Protein 4NLM (pdb70)

Radius of gyration: 20.33 Å; Cα contacts (8 Å, |Δi|>4): 828; chains: 1; bounding box: 47×43×50 Å

B-factor: mean 20.66, std 10.7, range [7.89, 97.99]

Sequence (321 aa):
KEVQQGVQQIKTKKEFQRVVGWLSKDSVLLQTKKKSGVTYFEELNIYNEKKRPIFNTKESSISEVQISPDYRNIILLYSAESAEEKATRRIIALNDGSTVASRATKPLTTTFYWNDESPEKIFVTTYSPEWNFQIENWDYTLLDQLDKIDDVASPFFISSWYGDNLVVISNNKDKPDDELGNLLYLQDIRDSATKNNLIVANIQFAVHDNVLLTIEKKNSDEEKKLLLYDFRTGFQNFFSYNAAREYDELGTFVPYFDTNNFDKKNTFLTFVPYKSAKKIGAKEYKLVVKIDPTNNKKESSTIILELDNQPILSYETGDLVLYGYLFDKVIDTTKTGKYNLINTPTKSF

InterPro domains:
  IPR048421 YqgU-like, 6-bladed beta-propeller domain [PF21101] (75-338)

Nearest PDB structures (foldseek):
  4nlm-assembly1_A  TM=1.002E+00  e=1.621E-58  Listeria monocytogenes EGD-e
  4r40-assembly2_C  TM=5.699E-01  e=3.201E-06  Yersinia pestis CO92
  8cuk-assembly3_C  TM=5.344E-01  e=1.129E-06  Saccharomyces cerevisiae
  7mx5-assembly2_B  TM=5.125E-01  e=2.262E-06  Acinetobacter baumannii
  3u4y-assembly2_B  TM=5.229E-01  e=7.672E-05  Desulfofarcimen acetoxidans DSM 771

Solvent-accessible surface area: 16673 Å² total

Structure (mmCIF, N/CA/C/O backbone):
data_4NLM
#
_entry.id   4NLM
#
_cell.length_a   49.224
_cell.length_b   69.990
_cell.length_c   52.905
_cell.angle_alpha   90.00
_cell.angle_beta   95.61
_cell.angle_gamma   90.00
#
_symmetry.space_group_name_H-M   'P 1 21 1'
#
loop_
_entity.id
_entity.type
_entity.pdbx_description
1 polymer 'Lmo1340 protein'
2 water water
#
loop_
_atom_site.group_PDB
_atom_site.id
_atom_site.type_symbol
_atom_site.label_atom_id
_atom_site.label_alt_id
_atom_site.label_comp_id
_atom_site.label_asym_id
_atom_site.label_entity_id
_atom_site.label_seq_id
_atom_site.pdbx_PDB_ins_code
_atom_site.Cartn_x
_atom_site.Cartn_y
_atom_site.Cartn_z
_atom_site.occupancy
_atom_site.B_iso_or_equiv
_atom_site.auth_seq_id
_atom_site.auth_comp_id
_atom_site.auth_asym_id
_atom_site.auth_atom_id
_atom_site.pdbx_PDB_model_num
ATOM 1 N N . LYS A 1 35 ? -6.107 16.447 -7.003 1.00 54.07 35 LYS A N 1
ATOM 2 C CA . LYS A 1 35 ? -5.236 15.293 -7.366 1.00 40.56 35 LYS A CA 1
ATOM 3 C C . LYS A 1 35 ? -5.086 14.321 -6.209 1.00 32.52 35 LYS A C 1
ATOM 4 O O . LYS A 1 35 ? -4.991 14.738 -5.053 1.00 35.71 35 LYS A O 1
ATOM 10 N N . GLU A 1 36 ? -5.066 13.028 -6.526 1.00 28.43 36 GLU A N 1
ATOM 11 C CA . GLU A 1 36 ? -4.831 12.002 -5.518 1.00 23.25 36 GLU A CA 1
ATOM 12 C C . GLU A 1 36 ? -3.587 11.194 -5.854 1.00 19.30 36 GLU A C 1
ATOM 13 O O . GLU A 1 36 ? -3.240 11.002 -7.024 1.00 20.00 36 GLU A O 1
ATOM 19 N N . VAL A 1 37 ? -2.925 10.734 -4.801 1.00 18.23 37 VAL A N 1
ATOM 20 C CA . VAL A 1 37 ? -1.751 9.901 -4.922 1.00 16.89 37 VAL A CA 1
ATOM 21 C C . VAL A 1 37 ? -1.981 8.705 -5.820 1.00 17.17 37 VAL A C 1
ATOM 22 O O . VAL A 1 37 ? -2.996 8.002 -5.710 1.00 20.87 37 VAL A O 1
ATOM 26 N N A GLN A 1 38 ? -1.039 8.506 -6.736 0.50 17.78 38 GLN A N 1
ATOM 27 N N B GLN A 1 38 ? -1.011 8.471 -6.694 0.50 17.86 38 GLN A N 1
ATOM 28 C CA A GLN A 1 38 ? -1.019 7.346 -7.608 0.50 20.38 38 GLN A CA 1
ATOM 29 C CA B GLN A 1 38 ? -1.035 7.378 -7.647 0.50 20.28 38 GLN A CA 1
ATOM 30 C C A GLN A 1 38 ? 0.189 6.532 -7.205 0.50 20.21 38 GLN A C 1
ATOM 31 C C B GLN A 1 38 ? 0.198 6.495 -7.432 0.50 17.55 38 GLN A C 1
ATOM 32 O O A GLN A 1 38 ? 1.262 7.079 -6.985 0.50 22.61 38 GLN A O 1
ATOM 33 O O B GLN A 1 38 ? 1.308 6.951 -7.660 0.50 22.77 38 GLN A O 1
ATOM 44 N N . GLY A 1 39 ? 0.006 5.232 -7.057 1.00 17.63 39 GLY A N 1
ATOM 45 C CA . GLY A 1 39 ? 1.124 4.364 -6.745 1.00 21.30 39 GLY A CA 1
ATOM 46 C C . GLY A 1 39 ? 1.841 3.778 -7.940 1.00 19.58 39 GLY A C 1
ATOM 47 O O . GLY A 1 39 ? 1.334 3.771 -9.065 1.00 22.77 39 GLY A O 1
ATOM 48 N N . VAL A 1 40 ? 3.045 3.306 -7.678 1.00 17.08 40 VAL A N 1
ATOM 49 C CA . VAL A 1 40 ? 3.836 2.584 -8.675 1.00 17.57 40 VAL A CA 1
ATOM 50 C C . VAL A 1 40 ? 4.082 1.182 -8.149 1.00 19.23 40 VAL A C 1
ATOM 51 O O . VAL A 1 40 ? 4.172 0.984 -6.952 1.00 19.55 40 VAL A O 1
ATOM 55 N N A GLN A 1 41 ? 4.191 0.226 -9.073 0.50 20.87 41 GLN A N 1
ATOM 56 N N B GLN A 1 41 ? 4.189 0.209 -9.046 0.50 19.87 41 GLN A N 1
ATOM 57 C CA A GLN A 1 41 ? 4.498 -1.152 -8.730 0.50 23.12 41 GLN A CA 1
ATOM 58 C CA B GLN A 1 41 ? 4.469 -1.146 -8.619 0.50 21.60 41 GLN A CA 1
ATOM 59 C C A GLN A 1 41 ? 5.997 -1.366 -8.732 0.50 20.74 41 GLN A C 1
ATOM 60 C C B GLN A 1 41 ? 5.950 -1.418 -8.736 0.50 18.99 41 GLN A C 1
ATOM 61 O O A GLN A 1 41 ? 6.684 -0.948 -9.659 0.50 23.07 41 GLN A O 1
ATOM 62 O O B GLN A 1 41 ? 6.570 -1.099 -9.743 0.50 20.99 41 GLN A O 1
ATOM 73 N N . ILE A 1 42 ? 6.505 -1.986 -7.677 1.00 17.42 42 ILE A N 1
ATOM 74 C CA . ILE A 1 42 ? 7.916 -2.335 -7.616 1.00 20.44 42 ILE A CA 1
ATOM 75 C C . ILE A 1 42 ? 7.952 -3.740 -7.021 1.00 19.55 42 ILE A C 1
ATOM 76 O O . ILE A 1 42 ? 7.277 -4.032 -6.019 1.00 22.55 42 ILE A O 1
ATOM 81 N N . LYS A 1 43 ? 8.785 -4.588 -7.617 1.00 21.38 43 LYS A N 1
ATOM 82 C CA . LYS A 1 43 ? 9.004 -5.945 -7.125 1.00 26.83 43 LYS A CA 1
ATOM 83 C C . LYS A 1 43 ? 9.418 -5.875 -5.667 1.00 23.26 43 LYS A C 1
ATOM 84 O O . LYS A 1 43 ? 10.238 -5.045 -5.265 1.00 22.84 43 LYS A O 1
ATOM 90 N N . THR A 1 44 ? 8.871 -6.773 -4.876 1.00 27.95 44 THR A N 1
ATOM 91 C CA . THR A 1 44 ? 9.095 -6.766 -3.447 1.00 20.15 44 THR A CA 1
ATOM 92 C C . THR A 1 44 ? 10.549 -6.735 -2.996 1.00 23.20 44 THR A C 1
ATOM 93 O O . THR A 1 44 ? 10.922 -5.907 -2.167 1.00 26.12 44 THR A O 1
ATOM 97 N N A LYS A 1 45 ? 11.376 -7.604 -3.561 0.50 22.04 45 LYS A N 1
ATOM 98 N N B LYS A 1 45 ? 11.382 -7.607 -3.546 0.50 22.25 45 LYS A N 1
ATOM 99 C CA A LYS A 1 45 ? 12.777 -7.693 -3.159 0.50 22.96 45 LYS A CA 1
ATOM 100 C CA B LYS A 1 45 ? 12.773 -7.674 -3.108 0.50 22.16 45 LYS A CA 1
ATOM 101 C C A LYS A 1 45 ? 13.622 -6.537 -3.693 0.50 20.45 45 LYS A C 1
ATOM 102 C C B LYS A 1 45 ? 13.676 -6.628 -3.782 0.50 22.17 45 LYS A C 1
ATOM 103 O O A LYS A 1 45 ? 14.690 -6.233 -3.153 0.50 21.65 45 LYS A O 1
ATOM 104 O O B LYS A 1 45 ? 14.857 -6.530 -3.465 0.50 25.49 45 LYS A O 1
ATOM 115 N N . GLU A 1 46 ? 13.110 -5.869 -4.719 1.00 20.00 46 GLU A N 1
ATOM 116 C CA . GLU A 1 46 ? 13.789 -4.728 -5.330 1.00 18.81 46 GLU A CA 1
ATOM 117 C C . GLU A 1 46 ? 13.535 -3.437 -4.526 1.00 16.62 46 GLU A C 1
ATOM 118 O O . GLU A 1 46 ? 14.424 -2.645 -4.328 1.00 18.13 46 GLU A O 1
ATOM 124 N N . PHE A 1 47 ? 12.310 -3.250 -4.052 1.00 16.38 47 PHE A N 1
ATOM 125 C CA . PHE A 1 47 ? 11.949 -2.070 -3.265 1.00 13.99 47 PHE A CA 1
ATOM 126 C C . PHE A 1 47 ? 12.649 -2.197 -1.931 1.00 14.40 47 PHE A C 1
ATOM 127 O O . PHE A 1 47 ? 12.548 -3.229 -1.279 1.00 19.77 47 PHE A O 1
ATOM 135 N N . GLN A 1 48 ? 13.382 -1.154 -1.550 1.00 12.56 48 GLN A N 1
ATOM 136 C CA . GLN A 1 48 ? 14.012 -1.108 -0.229 1.00 13.15 48 GLN A CA 1
ATOM 137 C C . GLN A 1 48 ? 13.108 -0.284 0.694 1.00 13.01 48 GLN A C 1
ATOM 138 O O . GLN A 1 48 ? 12.585 -0.759 1.683 1.00 14.58 48 GLN A O 1
ATOM 144 N N . ARG A 1 49 ? 12.936 1.001 0.394 1.00 11.70 49 ARG A N 1
ATOM 145 C CA . ARG A 1 49 ? 12.030 1.837 1.150 1.00 10.75 49 ARG A CA 1
ATOM 146 C C . ARG A 1 49 ? 11.853 3.186 0.483 1.00 9.92 49 ARG A C 1
ATOM 147 O O . ARG A 1 49 ? 12.612 3.561 -0.406 1.00 10.27 49 ARG A O 1
ATOM 155 N N . VAL A 1 50 ? 10.803 3.906 0.907 1.00 9.12 50 VAL A N 1
ATOM 156 C CA . VAL A 1 50 ? 10.730 5.354 0.720 1.00 8.75 50 VAL A CA 1
ATOM 157 C C . VAL A 1 50 ? 11.407 5.953 1.950 1.00 8.74 50 VAL A C 1
ATOM 158 O O . VAL A 1 50 ? 11.050 5.668 3.075 1.00 9.41 50 VAL A O 1
ATOM 162 N N . VAL A 1 51 ? 12.416 6.812 1.714 1.00 8.67 51 VAL A N 1
ATOM 163 C CA . VAL A 1 51 ? 13.182 7.348 2.829 1.00 9.20 51 VAL A CA 1
ATOM 164 C C . VAL A 1 51 ? 12.426 8.510 3.511 1.00 8.56 51 VAL A C 1
ATOM 165 O O . VAL A 1 51 ? 12.459 8.661 4.719 1.00 9.66 51 VAL A O 1
ATOM 169 N N . GLY A 1 52 ? 11.745 9.312 2.713 1.00 8.27 52 GLY A N 1
ATOM 170 C CA . GLY A 1 52 ? 11.027 10.489 3.208 1.00 9.29 52 GLY A CA 1
ATOM 171 C C . GLY A 1 52 ? 10.599 11.389 2.088 1.00 8.28 52 GLY A C 1
ATOM 172 O O . GLY A 1 52 ? 10.716 11.053 0.934 1.00 9.45 52 GLY A O 1
ATOM 173 N N . TRP A 1 53 ? 10.101 12.578 2.460 1.00 9.03 53 TRP A N 1
ATOM 174 C CA . TRP A 1 53 ? 9.661 13.564 1.506 1.00 8.68 53 TRP A CA 1
ATOM 175 C C . TRP A 1 53 ? 10.839 14.360 0.944 1.00 8.78 53 TRP A C 1
ATOM 176 O O . TRP A 1 53 ? 11.780 14.694 1.658 1.00 10.85 53 TRP A O 1
ATOM 187 N N . LEU A 1 54 ? 10.734 14.684 -0.338 1.00 9.65 54 LEU A N 1
ATOM 188 C CA . LEU A 1 54 ? 11.640 15.662 -0.970 1.00 10.33 54 LEU A CA 1
ATOM 189 C C . LEU A 1 54 ? 10.970 16.985 -1.286 1.00 10.61 54 LEU A C 1
ATOM 190 O O . LEU A 1 54 ? 11.660 18.005 -1.415 1.00 12.68 54 LEU A O 1
ATOM 195 N N . SER A 1 55 ? 9.640 16.970 -1.406 1.00 11.13 55 SER A N 1
ATOM 196 C CA . SER A 1 55 ? 8.852 18.164 -1.702 1.00 12.25 55 SER A CA 1
ATOM 197 C C . SER A 1 55 ? 7.417 17.813 -1.365 1.00 10.79 55 SER A C 1
ATOM 198 O O . SER A 1 55 ? 7.131 16.688 -1.007 1.00 11.53 55 SER A O 1
ATOM 201 N N . LYS A 1 56 ? 6.492 18.748 -1.566 1.00 12.19 56 LYS A N 1
ATOM 202 C CA . LYS A 1 56 ? 5.099 18.462 -1.247 1.00 12.51 56 LYS A CA 1
ATOM 203 C C . LYS A 1 56 ? 4.530 17.347 -2.117 1.00 12.73 56 LYS A C 1
ATOM 204 O O . LYS A 1 56 ? 3.531 16.735 -1.751 1.00 13.70 56 LYS A O 1
ATOM 210 N N . ASP A 1 57 ? 5.120 17.133 -3.288 1.00 12.65 57 ASP A N 1
ATOM 211 C CA . ASP A 1 57 ? 4.592 16.097 -4.172 1.00 13.93 57 ASP A CA 1
ATOM 212 C C . ASP A 1 57 ? 5.585 15.043 -4.571 1.00 11.93 57 ASP A C 1
ATOM 213 O O . ASP A 1 57 ? 5.356 14.335 -5.560 1.00 12.82 57 ASP A O 1
ATOM 218 N N . SER A 1 58 ? 6.661 14.854 -3.805 1.00 11.05 58 SER A N 1
ATOM 219 C CA . SER A 1 58 ? 7.636 13.839 -4.193 1.00 11.35 58 SER A CA 1
ATOM 220 C C . SER A 1 58 ? 8.379 13.289 -3.009 1.00 10.52 58 SER A C 1
ATOM 221 O O . SER A 1 58 ? 8.484 13.952 -1.971 1.00 10.25 58 SER A O 1
ATOM 224 N N . VAL A 1 59 ? 8.897 12.067 -3.202 1.00 10.07 59 VAL A N 1
ATOM 225 C CA . VAL A 1 59 ? 9.575 11.341 -2.160 1.00 9.32 59 VAL A CA 1
ATOM 226 C C . VAL A 1 59 ? 10.906 10.807 -2.685 1.00 8.55 59 VAL A C 1
ATOM 227 O O . VAL A 1 59 ? 11.123 10.739 -3.887 1.00 9.44 59 VAL A O 1
ATOM 231 N N . LEU A 1 60 ? 11.773 10.461 -1.736 1.00 9.00 60 LEU A N 1
ATOM 232 C CA . LEU A 1 60 ? 13.027 9.777 -2.025 1.00 8.44 60 LEU A CA 1
ATOM 233 C C . LEU A 1 60 ? 12.817 8.250 -1.967 1.00 8.53 60 LEU A C 1
ATOM 234 O O . LEU A 1 60 ? 12.498 7.748 -0.929 1.00 9.52 60 LEU A O 1
ATOM 239 N N . LEU A 1 61 ? 12.980 7.644 -3.124 1.00 8.83 61 LEU A N 1
ATOM 240 C CA . LEU A 1 61 ? 12.783 6.202 -3.323 1.00 9.61 61 LEU A CA 1
ATOM 241 C C . LEU A 1 61 ? 14.105 5.488 -3.422 1.00 9.88 61 LEU A C 1
ATOM 242 O O . LEU A 1 61 ? 14.959 5.851 -4.211 1.00 10.79 61 LEU A O 1
ATOM 247 N N . GLN A 1 62 ? 14.239 4.423 -2.636 1.00 9.71 62 GLN A N 1
ATOM 248 C CA . GLN A 1 62 ? 15.430 3.562 -2.615 1.00 9.55 62 GLN A CA 1
ATOM 249 C C . GLN A 1 62 ? 15.053 2.156 -3.076 1.00 10.78 62 GLN A C 1
ATOM 250 O O . GLN A 1 62 ? 14.169 1.514 -2.512 1.00 11.08 62 GLN A O 1
ATOM 256 N N . THR A 1 63 ? 15.745 1.715 -4.120 1.00 11.31 63 THR A N 1
ATOM 257 C CA . THR A 1 63 ? 15.560 0.370 -4.680 1.00 11.83 63 THR A CA 1
ATOM 258 C C . THR A 1 63 ? 16.955 -0.222 -4.893 1.00 11.52 63 THR A C 1
ATOM 259 O O . THR A 1 63 ? 17.969 0.482 -4.825 1.00 12.24 63 THR A O 1
ATOM 263 N N . LYS A 1 64 ? 17.001 -1.528 -5.140 1.00 13.19 64 LYS A N 1
ATOM 264 C CA . LYS A 1 64 ? 18.280 -2.216 -5.349 1.00 13.33 64 LYS A CA 1
ATOM 265 C C . LYS A 1 64 ? 18.114 -3.344 -6.339 1.00 14.87 64 LYS A C 1
ATOM 266 O O . LYS A 1 64 ? 17.168 -4.152 -6.249 1.00 18.11 64 LYS A O 1
ATOM 272 N N A LYS A 1 65 ? 19.039 -3.408 -7.287 0.50 17.37 65 LYS A N 1
ATOM 273 N N B LYS A 1 65 ? 19.020 -3.409 -7.305 0.50 17.96 65 LYS A N 1
ATOM 274 C CA A LYS A 1 65 ? 19.027 -4.435 -8.307 0.50 20.82 65 LYS A CA 1
ATOM 275 C CA B LYS A 1 65 ? 19.008 -4.485 -8.279 0.50 20.88 65 LYS A CA 1
ATOM 276 C C A LYS A 1 65 ? 20.438 -4.720 -8.778 0.50 18.52 65 LYS A C 1
ATOM 277 C C B LYS A 1 65 ? 20.414 -4.727 -8.789 0.50 18.97 65 LYS A C 1
ATOM 278 O O A LYS A 1 65 ? 21.227 -3.800 -9.011 0.50 17.92 65 LYS A O 1
ATOM 279 O O B LYS A 1 65 ? 21.171 -3.790 -9.051 0.50 18.64 65 LYS A O 1
ATOM 290 N N . SER A 1 66 ? 20.755 -6.003 -8.909 1.00 21.28 66 SER A N 1
ATOM 291 C CA . SER A 1 66 ? 22.067 -6.409 -9.362 1.00 21.53 66 SER A CA 1
ATOM 292 C C . SER A 1 66 ? 23.189 -5.767 -8.552 1.00 20.66 66 SER A C 1
ATOM 293 O O . SER A 1 66 ? 24.225 -5.401 -9.101 1.00 22.81 66 SER A O 1
ATOM 296 N N . GLY A 1 67 ? 22.981 -5.641 -7.247 1.00 18.93 67 GLY A N 1
ATOM 297 C CA . GLY A 1 67 ? 23.994 -5.089 -6.352 1.00 20.66 67 GLY A CA 1
ATOM 298 C C . GLY A 1 67 ? 24.119 -3.594 -6.327 1.00 17.83 67 GLY A C 1
ATOM 299 O O . GLY A 1 67 ? 24.934 -3.066 -5.594 1.00 21.33 67 GLY A O 1
ATOM 300 N N . VAL A 1 68 ? 23.302 -2.922 -7.118 1.00 15.31 68 VAL A N 1
ATOM 301 C CA . VAL A 1 68 ? 23.360 -1.493 -7.163 1.00 14.97 68 VAL A CA 1
ATOM 302 C C . VAL A 1 68 ? 22.132 -0.896 -6.468 1.00 13.83 68 VAL A C 1
ATOM 303 O O . VAL A 1 68 ? 21.002 -1.282 -6.779 1.00 13.92 68 VAL A O 1
ATOM 307 N N . THR A 1 69 ? 22.360 -0.004 -5.502 1.00 12.04 69 THR A N 1
ATOM 308 C CA . THR A 1 69 ? 21.274 0.711 -4.858 1.00 12.56 69 THR A CA 1
ATOM 309 C C . THR A 1 69 ? 21.064 1.988 -5.632 1.00 12.00 69 THR A C 1
ATOM 310 O O . THR A 1 69 ? 22.018 2.746 -5.887 1.00 12.68 69 THR A O 1
ATOM 314 N N . TYR A 1 70 ? 19.803 2.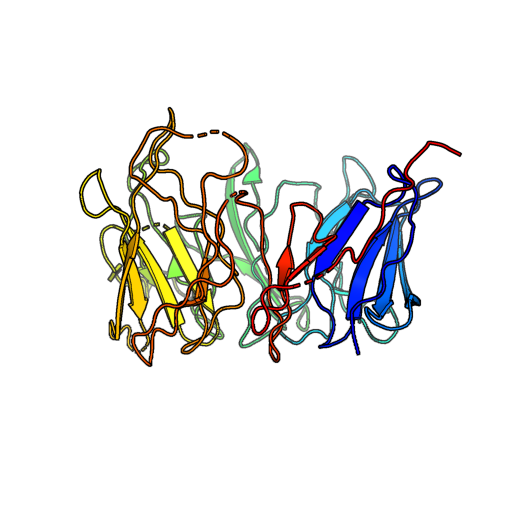236 -5.961 1.00 10.96 70 TYR A N 1
ATOM 315 C CA . TYR A 1 70 ? 19.387 3.421 -6.671 1.00 12.66 70 TYR A CA 1
ATOM 316 C C . TYR A 1 70 ? 18.545 4.338 -5.801 1.00 11.26 70 TYR A C 1
ATOM 317 O O . TYR A 1 70 ? 17.642 3.893 -5.105 1.00 12.11 70 TYR A O 1
ATOM 326 N N . PHE A 1 71 ? 18.842 5.634 -5.868 1.00 11.39 71 PHE A N 1
ATOM 327 C CA . PHE A 1 71 ? 18.057 6.679 -5.210 1.00 11.31 71 PHE A CA 1
ATOM 328 C C . PHE A 1 71 ? 17.423 7.529 -6.292 1.00 11.21 71 PHE A C 1
ATOM 329 O O . PHE A 1 71 ? 18.102 8.013 -7.190 1.00 12.35 71 PHE A O 1
ATOM 337 N N . GLU A 1 72 ? 16.105 7.674 -6.194 1.00 11.64 72 GLU A N 1
ATOM 338 C CA . GLU A 1 72 ? 15.327 8.436 -7.153 1.00 11.83 72 GLU A CA 1
ATOM 339 C C . GLU A 1 72 ? 14.346 9.371 -6.455 1.00 11.16 72 GLU A C 1
ATOM 340 O O . GLU A 1 72 ? 13.882 9.082 -5.347 1.00 11.13 72 GLU A O 1
ATOM 346 N N . GLU A 1 73 ? 14.015 10.467 -7.148 1.00 11.44 73 GLU A N 1
ATOM 347 C CA . GLU A 1 73 ? 12.874 11.280 -6.734 1.00 11.13 73 GLU A CA 1
ATOM 348 C C . GLU A 1 73 ? 11.658 10.708 -7.451 1.00 13.43 73 GLU A C 1
ATOM 349 O O . GLU A 1 73 ? 11.689 10.561 -8.651 1.00 16.32 73 GLU A O 1
ATOM 355 N N . LEU A 1 74 ? 10.604 10.413 -6.700 1.00 11.13 74 LEU A N 1
ATOM 356 C CA . LEU A 1 74 ? 9.365 9.845 -7.226 1.00 11.30 74 LEU A CA 1
ATOM 357 C C . LEU A 1 74 ? 8.226 10.815 -6.977 1.00 11.34 74 LEU A C 1
ATOM 358 O O . LEU A 1 74 ? 7.981 11.178 -5.845 1.00 11.80 74 LEU A O 1
ATOM 363 N N . ASN A 1 75 ? 7.559 11.233 -8.048 1.00 11.84 75 ASN A N 1
ATOM 364 C CA . ASN A 1 75 ? 6.405 12.123 -7.907 1.00 12.82 75 ASN A CA 1
ATOM 365 C C . ASN A 1 75 ? 5.204 11.284 -7.461 1.00 13.94 75 ASN A C 1
ATOM 366 O O . ASN A 1 75 ? 4.950 10.241 -8.048 1.00 15.10 75 ASN A O 1
ATOM 371 N N . ILE A 1 76 ? 4.495 11.736 -6.433 1.00 12.34 76 ILE A N 1
ATOM 372 C CA . ILE A 1 76 ? 3.404 10.955 -5.844 1.00 13.84 76 ILE A CA 1
ATOM 373 C C . ILE A 1 76 ? 2.103 10.981 -6.623 1.00 12.74 76 ILE A C 1
ATOM 374 O O . ILE A 1 76 ? 1.206 10.188 -6.324 1.00 15.32 76 ILE A O 1
ATOM 379 N N . TYR A 1 77 ? 2.014 11.877 -7.603 1.00 14.65 77 TYR A N 1
ATOM 380 C CA . TYR A 1 77 ? 0.793 12.024 -8.395 1.00 16.21 77 TYR A CA 1
ATOM 381 C C . TYR A 1 77 ? 0.889 11.494 -9.816 1.00 17.37 77 TYR A C 1
ATOM 382 O O . TYR A 1 77 ? -0.099 10.994 -10.347 1.00 20.85 77 TYR A O 1
ATOM 391 N N . ASN A 1 78 ? 2.059 11.576 -10.429 1.00 16.62 78 ASN A N 1
ATOM 392 C CA . ASN A 1 78 ? 2.169 11.192 -11.826 1.00 17.78 78 ASN A CA 1
ATOM 393 C C . ASN A 1 78 ? 3.190 10.094 -12.135 1.00 17.75 78 ASN A C 1
ATOM 394 O O . ASN A 1 78 ? 3.444 9.799 -13.302 1.00 18.16 78 ASN A O 1
ATOM 399 N N . GLU A 1 79 ? 3.805 9.542 -11.087 1.00 16.57 79 GLU A N 1
ATOM 400 C CA . GLU A 1 79 ? 4.721 8.393 -11.189 1.00 16.30 79 GLU A CA 1
ATOM 401 C C . GLU A 1 79 ? 6.040 8.700 -11.857 1.00 16.16 79 GLU A C 1
ATOM 402 O O . GLU A 1 79 ? 6.811 7.789 -12.107 1.00 18.28 79 GLU A O 1
ATOM 408 N N . LYS A 1 80 ? 6.342 9.965 -12.121 1.00 14.41 80 LYS A N 1
ATOM 409 C CA . LYS A 1 80 ? 7.619 10.268 -12.755 1.00 15.54 80 LYS A CA 1
ATOM 410 C C . LYS A 1 80 ? 8.770 10.049 -11.783 1.00 14.78 80 LYS A C 1
ATOM 411 O O . LYS A 1 80 ? 8.695 10.443 -10.619 1.00 17.38 80 LYS A O 1
ATOM 417 N N . LYS A 1 81 ? 9.834 9.449 -12.296 1.00 13.68 81 LYS A N 1
ATOM 418 C CA . LYS A 1 81 ? 11.045 9.201 -11.528 1.00 13.93 81 LYS A CA 1
ATOM 419 C C . LYS A 1 81 ? 12.204 9.995 -12.084 1.00 14.19 81 LYS A C 1
ATOM 420 O O . LYS A 1 81 ? 12.333 10.195 -13.286 1.00 14.89 81 LYS A O 1
ATOM 426 N N . ARG A 1 82 ? 13.057 10.425 -11.181 1.00 14.49 82 ARG A N 1
ATOM 427 C CA . ARG A 1 82 ? 14.266 11.133 -11.555 1.00 14.67 82 ARG A CA 1
ATOM 428 C C . ARG A 1 82 ? 15.433 10.500 -10.814 1.00 13.25 82 ARG A C 1
ATOM 429 O O . ARG A 1 82 ? 15.424 10.431 -9.599 1.00 13.16 82 ARG A O 1
ATOM 437 N N . PRO A 1 83 ? 16.476 10.092 -11.542 1.00 14.47 83 PRO A N 1
ATOM 438 C CA . PRO A 1 83 ? 17.627 9.498 -10.874 1.00 14.56 83 PRO A CA 1
ATOM 439 C C . PRO A 1 83 ? 18.435 10.530 -10.124 1.00 14.45 83 PRO A C 1
ATOM 440 O O . PRO A 1 83 ? 18.676 11.590 -10.663 1.00 17.24 83 PRO A O 1
ATOM 444 N N . ILE A 1 84 ? 18.841 10.219 -8.901 1.00 13.37 84 ILE A N 1
ATOM 445 C CA . ILE A 1 84 ? 19.686 11.078 -8.117 1.00 15.05 84 ILE A CA 1
ATOM 446 C C . ILE A 1 84 ? 21.107 10.533 -7.986 1.00 13.17 84 ILE A C 1
ATOM 447 O O . ILE A 1 84 ? 22.066 11.177 -8.354 1.00 17.74 84 ILE A O 1
ATOM 452 N N . PHE A 1 85 ? 21.246 9.307 -7.493 1.00 13.48 85 PHE A N 1
ATOM 453 C CA . PHE A 1 85 ? 22.550 8.709 -7.163 1.00 15.50 85 PHE A CA 1
ATOM 454 C C . PHE A 1 85 ? 22.415 7.215 -7.102 1.00 13.65 85 PHE A C 1
ATOM 455 O O . PHE A 1 85 ? 21.343 6.696 -6.786 1.00 13.70 85 PHE A O 1
ATOM 463 N N . ASN A 1 86 ? 23.499 6.520 -7.382 1.00 12.75 86 ASN A N 1
ATOM 464 C CA . ASN A 1 86 ? 23.505 5.080 -7.208 1.00 13.62 86 ASN A CA 1
ATOM 465 C C . ASN A 1 86 ? 24.863 4.633 -6.654 1.00 13.67 86 ASN A C 1
ATOM 466 O O . ASN A 1 86 ? 25.870 5.331 -6.817 1.00 15.51 86 ASN A O 1
ATOM 471 N N . THR A 1 87 ? 24.890 3.450 -6.027 1.00 13.45 87 THR A N 1
ATOM 472 C CA . THR A 1 87 ? 26.111 2.945 -5.428 1.00 14.09 87 THR A CA 1
ATOM 473 C C . THR A 1 87 ? 26.055 1.454 -5.233 1.00 14.89 87 THR A C 1
ATOM 474 O O . THR A 1 87 ? 24.981 0.875 -5.051 1.00 14.68 87 THR A O 1
ATOM 478 N N . LYS A 1 88 ? 27.229 0.821 -5.264 1.00 14.62 88 LYS A N 1
ATOM 479 C CA . LYS A 1 88 ? 27.336 -0.604 -4.943 1.00 14.96 88 LYS A CA 1
ATOM 480 C C . LYS A 1 88 ? 27.712 -0.820 -3.476 1.00 15.16 88 LYS A C 1
ATOM 481 O O . LYS A 1 88 ? 27.789 -1.956 -3.009 1.00 17.30 88 LYS A O 1
ATOM 487 N N . GLU A 1 89 ? 27.974 0.262 -2.751 1.00 14.62 89 GLU A N 1
ATOM 488 C CA . GLU A 1 89 ? 28.326 0.155 -1.335 1.00 14.08 89 GLU A CA 1
ATOM 489 C C . GLU A 1 89 ? 27.130 -0.320 -0.496 1.00 13.42 89 GLU A C 1
ATOM 490 O O . GLU A 1 89 ? 25.987 -0.128 -0.891 1.00 15.73 89 GLU A O 1
ATOM 496 N N A SER A 1 90 ? 27.423 -0.899 0.665 0.50 15.15 90 SER A N 1
ATOM 497 N N B SER A 1 90 ? 27.389 -0.960 0.647 0.50 14.06 90 SER A N 1
ATOM 498 C CA A SER A 1 90 ? 26.406 -1.360 1.609 0.50 15.74 90 SER A CA 1
ATOM 499 C CA B SER A 1 90 ? 26.294 -1.396 1.524 0.50 15.53 90 SER A CA 1
ATOM 500 C C A SER A 1 90 ? 25.801 -0.146 2.305 0.50 14.08 90 SER A C 1
ATOM 501 C C B SER A 1 90 ? 25.791 -0.176 2.262 0.50 13.84 90 SER A C 1
ATOM 502 O O A SER A 1 90 ? 26.527 0.684 2.842 0.50 17.07 90 SER A O 1
ATOM 503 O O B SER A 1 90 ? 26.570 0.622 2.769 0.50 17.72 90 SER A O 1
ATOM 508 N N . ILE A 1 91 ? 24.479 -0.016 2.281 1.00 15.25 91 ILE A N 1
ATOM 509 C CA . ILE A 1 91 ? 23.836 1.169 2.844 1.00 14.97 91 ILE A CA 1
ATOM 510 C C . ILE A 1 91 ? 23.629 1.001 4.326 1.00 13.98 91 ILE A C 1
ATOM 511 O O . ILE A 1 91 ? 23.007 0.022 4.753 1.00 17.77 91 ILE A O 1
ATOM 516 N N . SER A 1 92 ? 24.133 1.931 5.107 1.00 12.58 92 SER A N 1
ATOM 517 C CA . SER A 1 92 ? 23.955 1.909 6.540 1.00 13.88 92 SER A CA 1
ATOM 518 C C . SER A 1 92 ? 22.898 2.924 6.988 1.00 13.12 92 SER A C 1
ATOM 519 O O . SER A 1 92 ? 22.062 2.605 7.825 1.00 17.87 92 SER A O 1
ATOM 522 N N . GLU A 1 93 ? 22.971 4.155 6.471 1.00 11.76 93 GLU A N 1
ATOM 523 C CA . GLU A 1 93 ? 21.981 5.180 6.800 1.00 12.62 93 GLU A CA 1
ATOM 524 C C . GLU A 1 93 ? 21.812 6.143 5.635 1.00 9.89 93 GLU A C 1
ATOM 525 O O . GLU A 1 93 ? 22.784 6.458 4.952 1.00 11.11 93 GLU A O 1
ATOM 531 N N . VAL A 1 94 ? 20.577 6.607 5.444 1.00 9.96 94 VAL A N 1
ATOM 532 C CA . VAL A 1 94 ? 20.257 7.656 4.468 1.00 10.23 94 VAL A CA 1
ATOM 533 C C . VAL A 1 94 ? 19.359 8.642 5.155 1.00 9.63 94 VAL A C 1
ATOM 534 O O . VAL A 1 94 ? 18.350 8.240 5.723 1.00 10.98 94 VAL A O 1
ATOM 538 N N . GLN A 1 95 ? 19.703 9.906 5.096 1.00 9.90 95 GLN A N 1
ATOM 539 C CA . GLN A 1 95 ? 18.840 10.960 5.640 1.00 10.51 95 GLN A CA 1
ATOM 540 C C . GLN A 1 95 ? 18.730 12.093 4.652 1.00 10.41 95 GLN A C 1
ATOM 541 O O . GLN A 1 95 ? 19.650 12.364 3.872 1.00 12.03 95 GLN A O 1
ATOM 547 N N . ILE A 1 96 ? 17.571 12.725 4.682 1.00 9.46 96 ILE A N 1
ATOM 548 C CA . ILE A 1 96 ? 17.285 13.933 3.890 1.00 10.10 96 ILE A CA 1
ATOM 549 C C . ILE A 1 96 ? 17.557 15.153 4.765 1.00 10.04 96 ILE A C 1
ATOM 550 O O . ILE A 1 96 ? 17.199 15.170 5.933 1.00 10.96 96 ILE A O 1
ATOM 555 N N . SER A 1 97 ? 18.249 16.151 4.209 1.00 10.05 97 SER A N 1
ATOM 556 C CA . SER A 1 97 ? 18.599 17.336 4.981 1.00 10.46 9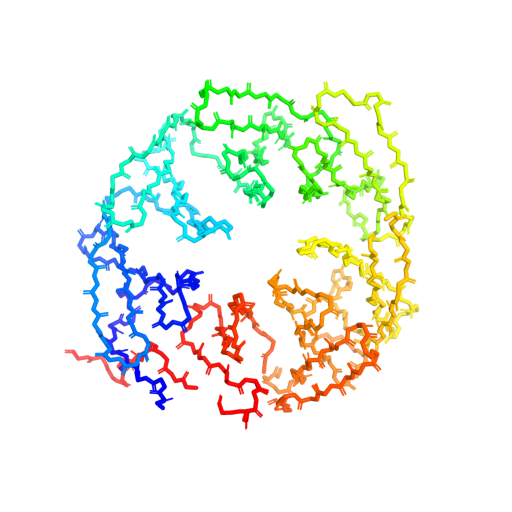7 SER A CA 1
ATOM 557 C C . SER A 1 97 ? 17.357 18.118 5.414 1.00 10.58 97 SER A C 1
ATOM 558 O O . SER A 1 97 ? 16.308 18.042 4.764 1.00 11.09 97 SER A O 1
ATOM 561 N N . PRO A 1 98 ? 17.485 18.873 6.508 1.00 12.27 98 PRO A N 1
ATOM 562 C CA . PRO A 1 98 ? 16.339 19.626 6.998 1.00 12.99 98 PRO A CA 1
ATOM 563 C C . PRO A 1 98 ? 15.765 20.616 5.973 1.00 13.97 98 PRO A C 1
ATOM 564 O O . PRO A 1 98 ? 14.582 20.915 6.045 1.00 16.42 98 PRO A O 1
ATOM 568 N N . ASP A 1 99 ? 16.587 21.083 5.038 1.00 13.03 99 ASP A N 1
ATOM 569 C CA . ASP A 1 99 ? 16.142 22.030 4.021 1.00 15.36 99 ASP A CA 1
ATOM 570 C C . ASP A 1 99 ? 15.798 21.311 2.705 1.00 14.27 99 ASP A C 1
ATOM 571 O O . ASP A 1 99 ? 15.529 21.987 1.699 1.00 17.41 99 ASP A O 1
ATOM 576 N N . TYR A 1 100 ? 15.779 19.970 2.718 1.00 11.92 100 TYR A N 1
ATOM 577 C CA . TYR A 1 100 ? 15.414 19.186 1.542 1.00 13.07 100 TYR A CA 1
ATOM 578 C C . TYR A 1 100 ? 16.316 19.432 0.317 1.00 16.30 100 TYR A C 1
ATOM 579 O O . TYR A 1 100 ? 15.906 19.288 -0.811 1.00 26.62 100 TYR A O 1
ATOM 588 N N . ARG A 1 101 ? 17.554 19.790 0.531 1.00 11.71 101 ARG A N 1
ATOM 589 C CA . ARG A 1 101 ? 18.472 20.082 -0.566 1.00 13.54 101 ARG A CA 1
ATOM 590 C C . ARG A 1 101 ? 19.541 19.021 -0.747 1.00 11.61 101 ARG A C 1
ATOM 591 O O . ARG A 1 101 ? 20.065 18.886 -1.834 1.00 12.40 101 ARG A O 1
ATOM 599 N N . ASN A 1 102 ? 19.850 18.291 0.322 1.00 11.60 102 ASN A N 1
ATOM 600 C CA . ASN A 1 102 ? 20.898 17.287 0.289 1.00 11.39 102 ASN A CA 1
ATOM 601 C C . ASN A 1 102 ? 20.467 15.992 0.937 1.00 11.58 102 ASN A C 1
ATOM 602 O O . ASN A 1 102 ? 19.520 15.952 1.692 1.00 11.28 102 ASN A O 1
ATOM 607 N N A ILE A 1 103 ? 21.248 14.964 0.659 0.50 11.10 103 ILE A N 1
ATOM 608 N N B ILE A 1 103 ? 21.215 14.945 0.646 0.50 10.97 103 ILE A N 1
ATOM 609 C CA A ILE A 1 103 ? 21.127 13.671 1.279 0.50 10.25 103 ILE A CA 1
ATOM 610 C CA B ILE A 1 103 ? 21.088 13.737 1.413 0.50 11.54 103 ILE A CA 1
ATOM 611 C C A ILE A 1 103 ? 22.448 13.363 1.995 0.50 10.56 103 ILE A C 1
ATOM 612 C C B ILE A 1 103 ? 22.442 13.380 2.017 0.50 10.49 103 ILE A C 1
ATOM 613 O O A ILE A 1 103 ? 23.509 13.724 1.498 0.50 11.71 103 ILE A O 1
ATOM 614 O O B ILE A 1 103 ? 23.501 13.708 1.482 0.50 11.88 103 ILE A O 1
ATOM 623 N N . LEU A 1 104 ? 22.355 12.749 3.177 1.00 9.41 104 LEU A N 1
ATOM 624 C CA . LEU A 1 104 ? 23.487 12.125 3.830 1.00 9.79 104 LEU A CA 1
ATOM 625 C C . LEU A 1 104 ? 23.400 10.642 3.540 1.00 9.24 104 LEU A C 1
ATOM 626 O O . LEU A 1 104 ? 22.351 10.017 3.763 1.00 10.29 104 LEU A O 1
ATOM 631 N N . LEU A 1 105 ? 24.476 10.092 3.003 1.00 9.64 105 LEU A N 1
ATOM 632 C CA . LEU A 1 105 ? 24.585 8.665 2.786 1.00 9.62 105 LEU A CA 1
ATOM 633 C C . LEU A 1 105 ? 25.766 8.160 3.579 1.00 9.68 105 LEU A C 1
ATOM 634 O O . LEU A 1 105 ? 26.900 8.622 3.396 1.00 11.52 105 LEU A O 1
ATOM 639 N N . TYR A 1 106 ? 25.500 7.202 4.458 1.00 9.78 106 TYR A N 1
ATOM 640 C CA . TYR A 1 106 ? 26.541 6.518 5.197 1.00 10.02 106 TYR A CA 1
ATOM 641 C C . TYR A 1 106 ? 26.556 5.102 4.646 1.00 10.24 106 TYR A C 1
ATOM 642 O O . TYR A 1 106 ? 25.549 4.381 4.743 1.00 10.52 106 TYR A O 1
ATOM 651 N N . SER A 1 107 ? 27.668 4.708 4.043 1.00 10.62 107 SER A N 1
ATOM 652 C CA . SER A 1 107 ? 27.754 3.437 3.387 1.00 11.55 107 SER A CA 1
ATOM 653 C C . SER A 1 107 ? 29.150 2.841 3.544 1.00 11.71 107 SER A C 1
ATOM 654 O O . SER A 1 107 ? 30.090 3.523 3.881 1.00 13.34 107 SER A O 1
ATOM 657 N N . ALA A 1 108 ? 29.267 1.531 3.307 1.00 13.06 108 ALA A N 1
ATOM 658 C CA . ALA A 1 108 ? 30.532 0.843 3.464 1.00 14.73 108 ALA A CA 1
ATOM 659 C C . ALA A 1 108 ? 30.924 0.105 2.196 1.00 16.17 108 ALA A C 1
ATOM 660 O O . ALA A 1 108 ? 30.122 -0.584 1.572 1.00 15.81 108 ALA A O 1
ATOM 662 N N . GLU A 1 109 ? 32.176 0.285 1.811 1.00 17.49 109 GLU A N 1
ATOM 663 C CA . GLU A 1 109 ? 32.723 -0.402 0.650 1.00 19.68 109 GLU A CA 1
ATOM 664 C C . GLU A 1 109 ? 33.270 -1.770 1.052 1.00 23.00 109 GLU A C 1
ATOM 665 O O . GLU A 1 109 ? 33.362 -2.683 0.217 1.00 30.07 109 GLU A O 1
ATOM 671 N N . SER A 1 110 ? 33.619 -1.910 2.330 1.00 22.67 110 SER A N 1
ATOM 672 C CA . SER A 1 110 ? 34.207 -3.144 2.823 1.00 26.71 110 SER A CA 1
ATOM 673 C C . SER A 1 110 ? 34.138 -3.205 4.341 1.00 30.46 110 SER A C 1
ATOM 674 O O . SER A 1 110 ? 33.701 -2.261 4.979 1.00 26.95 110 SER A O 1
ATOM 677 N N . ALA A 1 111 ? 34.616 -4.304 4.923 1.00 32.46 111 ALA A N 1
ATOM 678 C CA . ALA A 1 111 ? 34.637 -4.452 6.380 1.00 32.31 111 ALA A CA 1
ATOM 679 C C . ALA A 1 111 ? 35.618 -3.442 7.014 1.00 28.68 111 ALA A C 1
ATOM 680 O O . ALA A 1 111 ? 35.575 -3.192 8.215 1.00 38.04 111 ALA A O 1
ATOM 682 N N A GLU A 1 112 ? 36.492 -2.851 6.201 0.50 29.36 112 GLU A N 1
ATOM 683 N N B GLU A 1 112 ? 36.474 -2.879 6.169 0.50 29.09 112 GLU A N 1
ATOM 684 C CA A GLU A 1 112 ? 37.497 -1.914 6.707 0.50 31.80 112 GLU A CA 1
ATOM 685 C CA B GLU A 1 112 ? 37.538 -1.979 6.573 0.50 33.03 112 GLU A CA 1
ATOM 686 C C A GLU A 1 112 ? 37.268 -0.462 6.306 0.50 27.10 112 GLU A C 1
ATOM 687 C C B GLU A 1 112 ? 37.320 -0.507 6.238 0.50 27.68 112 GLU A C 1
ATOM 688 O O A GLU A 1 112 ? 37.928 0.438 6.830 0.50 27.16 112 GLU A O 1
ATOM 689 O O B GLU A 1 112 ? 38.045 0.355 6.735 0.50 26.47 112 GLU A O 1
ATOM 700 N N . LYS A 1 113 ? 36.335 -0.217 5.393 1.00 24.26 113 LYS A N 1
ATOM 701 C CA . LYS A 1 113 ? 36.134 1.146 4.912 1.00 20.66 113 LYS A CA 1
ATOM 702 C C . LYS A 1 113 ? 34.693 1.550 4.758 1.00 17.47 113 LYS A C 1
ATOM 703 O O . LYS A 1 113 ? 33.900 0.825 4.144 1.00 19.38 113 LYS A O 1
ATOM 709 N N . ALA A 1 114 ? 34.379 2.727 5.290 1.00 15.79 114 ALA A N 1
ATOM 710 C CA . ALA A 1 114 ? 33.037 3.340 5.168 1.00 13.18 114 ALA A CA 1
ATOM 711 C C . ALA A 1 114 ? 33.236 4.812 4.876 1.00 11.99 114 ALA A C 1
ATOM 712 O O . ALA A 1 114 ? 34.326 5.360 5.061 1.00 14.16 114 ALA A O 1
ATOM 714 N N . THR A 1 115 ? 32.162 5.462 4.420 1.00 11.51 115 THR A N 1
ATOM 715 C CA . THR A 1 115 ? 32.207 6.836 4.021 1.00 11.41 115 THR A CA 1
ATOM 716 C C . THR A 1 115 ? 30.898 7.458 4.393 1.00 10.55 115 THR A C 1
ATOM 717 O O . THR A 1 115 ? 29.823 6.841 4.263 1.00 12.07 115 THR A O 1
ATOM 729 N N A ARG A 1 117 ? 28.901 10.619 2.990 0.50 10.59 117 ARG A N 1
ATOM 730 N N B ARG A 1 117 ? 28.866 10.676 3.050 0.50 11.45 117 ARG A N 1
ATOM 731 C CA A ARG A 1 117 ? 28.834 11.553 1.881 0.50 11.38 117 ARG A CA 1
ATOM 732 C CA B ARG A 1 117 ? 28.844 11.526 1.891 0.50 11.58 117 ARG A CA 1
ATOM 733 C C A ARG A 1 117 ? 27.617 12.447 1.951 0.50 11.35 117 ARG A C 1
ATOM 734 C C B ARG A 1 117 ? 27.620 12.421 1.907 0.50 11.44 117 ARG A C 1
ATOM 735 O O A ARG A 1 117 ? 26.535 11.977 2.340 0.50 13.01 117 ARG A O 1
ATOM 736 O O B ARG A 1 117 ? 26.530 11.915 2.246 0.50 11.69 117 ARG A O 1
ATOM 751 N N . ILE A 1 118 ? 27.785 13.710 1.556 1.00 10.53 118 ILE A N 1
ATOM 752 C CA . ILE A 1 118 ? 26.669 14.609 1.390 1.00 10.60 118 ILE A CA 1
ATOM 753 C C . ILE A 1 118 ? 26.472 14.739 -0.124 1.00 10.68 118 ILE A C 1
ATOM 754 O O . ILE A 1 118 ? 27.416 15.082 -0.848 1.00 12.37 118 ILE A O 1
ATOM 759 N N . ILE A 1 119 ? 25.258 14.453 -0.588 1.00 11.22 119 ILE A N 1
ATOM 760 C CA . ILE A 1 119 ? 24.942 14.442 -1.996 1.00 11.32 119 ILE A CA 1
ATOM 761 C C . ILE A 1 119 ? 23.863 15.449 -2.297 1.00 12.44 119 ILE A C 1
ATOM 762 O O . ILE A 1 119 ? 22.833 15.475 -1.618 1.00 12.68 119 ILE A O 1
ATOM 767 N N . ALA A 1 120 ? 24.083 16.277 -3.318 1.00 12.16 120 ALA A N 1
ATOM 768 C CA . ALA A 1 120 ? 23.074 17.269 -3.697 1.00 12.94 120 ALA A CA 1
ATOM 769 C C . ALA A 1 120 ? 21.911 16.622 -4.413 1.00 13.16 120 ALA A C 1
ATOM 770 O O . ALA A 1 120 ? 22.098 15.865 -5.353 1.00 15.35 120 ALA A O 1
ATOM 772 N N . LEU A 1 121 ? 20.703 16.952 -3.977 1.00 13.21 121 LEU A N 1
ATOM 773 C CA . LEU A 1 121 ? 19.525 16.388 -4.609 1.00 15.43 121 LEU A CA 1
ATOM 774 C C . LEU A 1 121 ? 19.308 16.850 -6.037 1.00 16.36 121 LEU A C 1
ATOM 775 O O . LEU A 1 121 ? 18.777 16.090 -6.854 1.00 18.80 121 LEU A O 1
ATOM 780 N N . ASN A 1 122 ? 19.720 18.073 -6.367 1.00 17.35 122 ASN A N 1
ATOM 781 C CA . ASN A 1 122 ? 19.396 18.564 -7.704 1.00 20.57 122 ASN A CA 1
ATOM 782 C C . ASN A 1 122 ? 20.167 17.893 -8.835 1.00 19.98 122 ASN A C 1
ATOM 783 O O . ASN A 1 122 ? 19.627 17.729 -9.928 1.00 23.31 122 ASN A O 1
ATOM 788 N N . ASP A 1 123 ? 21.409 17.487 -8.577 1.00 20.74 123 ASP A N 1
ATOM 789 C CA . ASP A 1 123 ? 22.185 16.843 -9.625 1.00 22.14 123 ASP A CA 1
ATOM 790 C C . ASP A 1 123 ? 22.947 15.583 -9.212 1.00 20.33 123 ASP A C 1
ATOM 791 O O . ASP A 1 123 ? 23.675 15.030 -10.034 1.00 24.06 123 ASP A O 1
ATOM 796 N N . GLY A 1 124 ? 22.801 15.138 -7.958 1.00 19.60 124 GLY A N 1
ATOM 797 C CA . GLY A 1 124 ? 23.475 13.926 -7.494 1.00 18.88 124 GLY A CA 1
ATOM 798 C C . GLY A 1 124 ? 24.975 14.059 -7.284 1.00 19.11 124 GLY A C 1
ATOM 799 O O . GLY A 1 124 ? 25.684 13.061 -7.131 1.00 21.40 124 GLY A O 1
ATOM 800 N N . SER A 1 125 ? 25.476 15.285 -7.283 1.00 18.59 125 SER A N 1
ATOM 801 C CA . SER A 1 125 ? 26.903 15.528 -7.071 1.00 19.46 125 SER A CA 1
ATOM 802 C C . SER A 1 125 ? 27.269 15.376 -5.607 1.00 14.91 125 SER A C 1
ATOM 803 O O . SER A 1 125 ? 26.446 15.558 -4.712 1.00 16.16 125 SER A O 1
ATOM 806 N N . THR A 1 126 ? 28.527 15.032 -5.376 1.00 18.16 126 THR A N 1
ATOM 807 C CA . THR A 1 126 ? 29.029 14.881 -4.024 1.00 17.17 126 THR A CA 1
ATOM 808 C C . THR A 1 126 ? 29.487 16.262 -3.509 1.00 17.77 126 THR A C 1
ATOM 809 O O . THR A 1 126 ? 30.425 16.864 -4.032 1.00 24.88 126 THR A O 1
ATOM 813 N N . VAL A 1 127 ? 28.813 16.757 -2.475 1.00 15.15 127 VAL A N 1
ATOM 814 C CA . VAL A 1 127 ? 29.119 18.051 -1.854 1.00 15.83 127 VAL A CA 1
ATOM 815 C C . VAL A 1 127 ? 30.289 17.929 -0.879 1.00 15.18 127 VAL A C 1
ATOM 816 O O . VAL A 1 127 ? 31.114 18.823 -0.768 1.00 17.76 127 VAL A O 1
ATOM 820 N N . ALA A 1 128 ? 30.365 16.810 -0.170 1.00 14.22 128 ALA A N 1
ATOM 821 C CA . ALA A 1 128 ? 31.405 16.599 0.835 1.00 14.61 128 ALA A CA 1
ATOM 822 C C . ALA A 1 128 ? 31.473 15.118 1.168 1.00 12.80 128 ALA A C 1
ATOM 823 O O . ALA A 1 128 ? 30.506 14.389 0.977 1.00 12.86 128 ALA A O 1
ATOM 825 N N . SER A 1 129 ? 32.607 14.697 1.701 1.00 12.95 129 SER A N 1
ATOM 826 C CA . SER A 1 129 ? 32.784 13.324 2.058 1.00 13.21 129 SER A CA 1
ATOM 827 C C . SER A 1 129 ? 33.859 13.165 3.126 1.00 14.45 129 SER A C 1
ATOM 828 O O . SER A 1 129 ? 34.813 13.928 3.162 1.00 17.76 129 SER A O 1
ATOM 831 N N . ARG A 1 130 ? 33.723 12.156 3.982 1.00 13.10 130 ARG A N 1
ATOM 832 C CA . ARG A 1 130 ? 34.771 11.798 4.919 1.00 14.92 130 ARG A CA 1
ATOM 833 C C . ARG A 1 130 ? 34.786 10.290 5.057 1.00 12.43 130 ARG A C 1
ATOM 834 O O . ARG A 1 130 ? 33.763 9.630 4.989 1.00 14.36 130 ARG A O 1
ATOM 842 N N . ALA A 1 131 ? 35.991 9.768 5.214 1.00 13.29 131 ALA A N 1
ATOM 843 C CA . ALA A 1 131 ? 36.244 8.355 5.331 1.00 13.59 131 ALA A CA 1
ATOM 844 C C . ALA A 1 131 ? 36.271 7.964 6.789 1.00 14.05 131 ALA A C 1
ATOM 845 O O . ALA A 1 131 ? 36.790 8.707 7.625 1.00 17.25 131 ALA A O 1
ATOM 847 N N . THR A 1 132 ? 35.767 6.768 7.072 1.00 13.26 132 THR A N 1
ATOM 848 C CA . THR A 1 132 ? 35.743 6.292 8.426 1.00 13.91 132 THR A CA 1
ATOM 849 C C . THR A 1 132 ? 35.713 4.766 8.415 1.00 13.36 132 THR A C 1
ATOM 850 O O . THR A 1 132 ? 35.998 4.166 7.390 1.00 17.11 132 THR A O 1
ATOM 854 N N . LYS A 1 133 ? 35.403 4.185 9.555 1.00 16.26 133 LYS A N 1
ATOM 855 C CA . LYS A 1 133 ? 35.267 2.738 9.652 1.00 16.23 133 LYS A CA 1
ATOM 856 C C . LYS A 1 133 ? 33.776 2.388 9.740 1.00 16.44 133 LYS A C 1
ATOM 857 O O . LYS A 1 133 ? 32.977 3.207 10.162 1.00 16.02 133 LYS A O 1
ATOM 863 N N . PRO A 1 134 ? 33.389 1.179 9.315 1.00 16.97 134 PRO A N 1
ATOM 864 C CA . PRO A 1 134 ? 31.959 0.830 9.358 1.00 17.48 134 PRO A CA 1
ATOM 865 C C . PRO A 1 134 ? 31.518 0.508 10.765 1.00 17.83 134 PRO A C 1
ATOM 866 O O . PRO A 1 134 ? 31.583 -0.636 11.212 1.00 28.08 134 PRO A O 1
ATOM 870 N N . LEU A 1 135 ? 31.073 1.525 11.460 1.00 18.90 135 LEU A N 1
ATOM 871 C CA . LEU A 1 135 ? 30.629 1.403 12.811 1.00 19.79 135 LEU A CA 1
ATOM 872 C C . LEU A 1 135 ? 29.202 1.878 12.932 1.00 17.70 135 LEU A C 1
ATOM 873 O O . LEU A 1 135 ? 28.739 2.768 12.192 1.00 17.39 135 LEU A O 1
ATOM 878 N N . THR A 1 136 ? 28.521 1.343 13.932 1.00 18.02 136 THR A N 1
ATOM 879 C CA . THR A 1 136 ? 27.154 1.777 14.190 1.00 17.27 136 THR A CA 1
ATOM 880 C C . THR A 1 136 ? 27.133 3.226 14.572 1.00 15.67 136 THR A C 1
ATOM 881 O O . THR A 1 136 ? 27.806 3.634 15.529 1.00 16.40 136 THR A O 1
ATOM 885 N N . THR A 1 137 ? 26.294 3.979 13.864 1.00 15.78 137 THR A N 1
ATOM 886 C CA . THR A 1 137 ? 26.278 5.437 14.009 1.00 15.54 137 THR A CA 1
ATOM 887 C C . THR A 1 137 ? 24.852 5.965 13.929 1.00 15.42 137 THR A C 1
ATOM 888 O O . THR A 1 137 ? 24.051 5.527 13.095 1.00 19.03 137 THR A O 1
ATOM 892 N N . THR A 1 138 ? 24.572 6.962 14.756 1.00 13.70 138 THR A N 1
ATOM 893 C CA . THR A 1 138 ? 23.280 7.639 14.736 1.00 12.73 138 THR A CA 1
ATOM 894 C C . THR A 1 138 ? 23.551 9.101 14.392 1.00 12.84 138 THR A C 1
ATOM 895 O O . THR A 1 138 ? 24.408 9.733 15.021 1.00 13.46 138 THR A O 1
ATOM 899 N N . PHE A 1 139 ? 22.800 9.670 13.442 1.00 11.74 139 PHE A N 1
ATOM 900 C CA . PHE A 1 139 ? 23.067 10.983 12.921 1.00 12.27 139 PHE A CA 1
ATOM 901 C C . PHE A 1 139 ? 22.009 12.009 13.271 1.00 11.40 139 PHE A C 1
ATOM 902 O O . PHE A 1 139 ? 20.826 11.696 13.180 1.00 13.05 139 PHE A O 1
ATOM 910 N N . TYR A 1 140 ? 22.416 13.256 13.569 1.00 11.07 140 TYR A N 1
ATOM 911 C CA . TYR A 1 140 ? 21.532 14.359 13.939 1.00 11.03 140 TYR A CA 1
ATOM 912 C C . TYR A 1 140 ? 21.911 15.555 13.093 1.00 10.48 140 TYR A C 1
ATOM 913 O O . TYR A 1 140 ? 22.964 16.169 13.310 1.00 10.77 140 TYR A O 1
ATOM 922 N N . TRP A 1 141 ? 21.060 15.898 12.145 1.00 10.96 141 TRP A N 1
ATOM 923 C CA . TRP A 1 141 ? 21.356 16.996 11.220 1.00 10.90 141 TRP A CA 1
ATOM 924 C C . TRP A 1 141 ? 20.830 18.303 11.815 1.00 11.79 141 TRP A C 1
ATOM 925 O O . TRP A 1 141 ? 19.662 18.385 12.128 1.00 15.51 141 TRP A O 1
ATOM 936 N N . ASN A 1 142 ? 21.659 19.334 11.935 1.00 10.80 142 ASN A N 1
ATOM 937 C CA . ASN A 1 142 ? 21.285 20.609 12.536 1.00 12.39 142 ASN A CA 1
ATOM 938 C C . ASN A 1 142 ? 20.328 21.374 11.640 1.00 12.98 142 ASN A C 1
ATOM 939 O O . ASN A 1 142 ? 20.660 21.706 10.530 1.00 15.14 142 ASN A O 1
ATOM 944 N N . ASP A 1 143 ? 19.120 21.593 12.139 1.00 14.80 143 ASP A N 1
ATOM 945 C CA . ASP A 1 143 ? 18.097 22.278 11.371 1.00 17.98 143 ASP A CA 1
ATOM 946 C C . ASP A 1 143 ? 18.423 23.761 11.150 1.00 18.34 143 ASP A C 1
ATOM 947 O O . ASP A 1 143 ? 18.103 24.309 10.105 1.00 23.92 143 ASP A O 1
ATOM 952 N N . GLU A 1 144 ? 19.049 24.413 12.119 1.00 18.31 144 GLU A N 1
ATOM 953 C CA . GLU A 1 144 ? 19.361 25.840 11.995 1.00 19.38 144 GLU A CA 1
ATOM 954 C C . GLU A 1 144 ? 20.580 26.138 11.132 1.00 18.90 144 GLU A C 1
ATOM 955 O O . GLU A 1 144 ? 20.648 27.153 10.436 1.00 22.14 144 GLU A O 1
ATOM 961 N N . SER A 1 145 ? 21.557 25.256 11.224 1.00 17.30 145 SER A N 1
ATOM 962 C CA . SER A 1 145 ? 22.809 25.373 10.502 1.00 18.19 145 SER A CA 1
ATOM 963 C C . SER A 1 145 ? 23.041 24.027 9.854 1.00 15.28 145 SER A C 1
ATOM 964 O O . SER A 1 145 ? 23.807 23.191 10.361 1.00 16.11 145 SER A O 1
ATOM 967 N N . PRO A 1 146 ? 22.428 23.806 8.682 1.00 15.31 146 PRO A N 1
ATOM 968 C CA . PRO A 1 146 ? 22.528 22.476 8.089 1.00 15.11 146 PRO A CA 1
ATOM 969 C C . PRO A 1 146 ? 23.883 22.083 7.471 1.00 14.16 146 PRO A C 1
ATOM 970 O O . PRO A 1 146 ? 24.002 20.990 6.886 1.00 15.25 146 PRO A O 1
ATOM 974 N N . GLU A 1 147 ? 24.886 22.910 7.691 1.00 13.94 147 GLU A N 1
ATOM 975 C CA . GLU A 1 147 ? 26.237 22.543 7.372 1.00 16.20 147 GLU A CA 1
ATOM 976 C C . GLU A 1 147 ? 26.787 21.560 8.440 1.00 13.86 147 GLU A C 1
ATOM 977 O O . GLU A 1 147 ? 27.864 20.964 8.277 1.00 16.01 147 GLU A O 1
ATOM 983 N N . LYS A 1 148 ? 26.087 21.448 9.566 1.00 12.53 148 LYS A N 1
ATOM 984 C CA . LYS A 1 148 ? 26.561 20.652 10.691 1.00 13.12 148 LYS A CA 1
ATOM 985 C C . LYS A 1 148 ? 25.748 19.375 10.906 1.00 12.53 148 LYS A C 1
ATOM 986 O O . LYS A 1 148 ? 24.510 19.430 11.003 1.00 12.79 148 LYS A O 1
ATOM 992 N N . ILE A 1 149 ? 26.451 18.245 11.004 1.00 10.65 149 ILE A N 1
ATOM 993 C CA . ILE 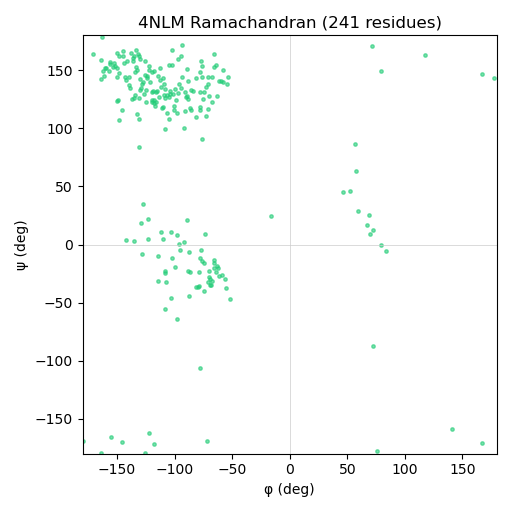A 1 149 ? 25.845 16.966 11.311 1.00 11.66 149 ILE A CA 1
ATOM 994 C C . ILE A 1 149 ? 26.584 16.402 12.499 1.00 10.09 149 ILE A C 1
ATOM 995 O O . ILE A 1 149 ? 27.812 16.165 12.460 1.00 12.56 149 ILE A O 1
ATOM 1008 N N . PHE A 1 151 ? 26.991 13.228 15.211 1.00 10.35 151 PHE A N 1
ATOM 1009 C CA . PHE A 1 151 ? 26.761 11.807 15.204 1.00 11.42 151 PHE A CA 1
ATOM 1010 C C . PHE A 1 151 ? 27.387 11.118 16.380 1.00 11.59 151 PHE A C 1
ATOM 1011 O O . PHE A 1 151 ? 28.445 11.518 16.902 1.00 12.24 151 PHE A O 1
ATOM 1019 N N . VAL A 1 152 ? 26.671 10.078 16.791 1.00 12.07 152 VAL A N 1
ATOM 1020 C CA . VAL A 1 152 ? 27.067 9.208 17.866 1.00 12.58 152 VAL A CA 1
ATOM 1021 C C . VAL A 1 152 ? 27.586 7.915 17.251 1.00 12.15 152 VAL A C 1
ATOM 1022 O O . VAL A 1 152 ? 26.851 7.250 16.504 1.00 13.72 152 VAL A O 1
ATOM 1026 N N A THR A 1 153 ? 28.830 7.570 17.567 0.50 12.18 153 THR A N 1
ATOM 1027 N N B THR A 1 153 ? 28.832 7.554 17.549 0.50 12.20 153 THR A N 1
ATOM 1028 C CA A THR A 1 153 ? 29.430 6.320 17.105 0.50 13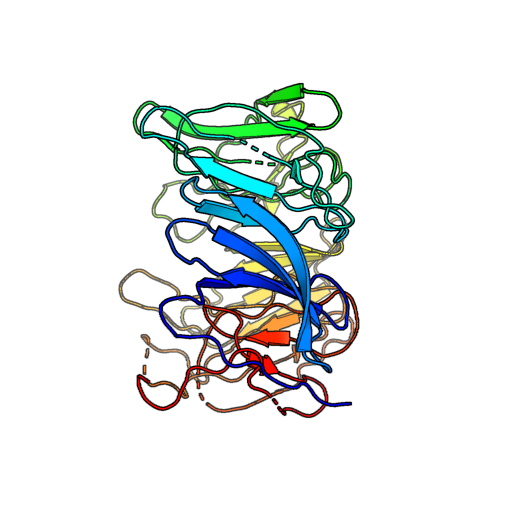.29 153 THR A CA 1
ATOM 1029 C CA B THR A 1 153 ? 29.423 6.308 17.041 0.50 13.07 153 THR A CA 1
ATOM 1030 C C A THR A 1 153 ? 29.638 5.368 18.266 0.50 15.96 153 THR A C 1
ATOM 1031 C C B THR A 1 153 ? 29.693 5.370 18.206 0.50 13.62 153 THR A C 1
ATOM 1032 O O A THR A 1 153 ? 30.026 5.774 19.363 0.50 17.03 153 THR A O 1
ATOM 1033 O O B THR A 1 153 ? 30.197 5.801 19.237 0.50 14.57 153 THR A O 1
ATOM 1040 N N . TYR A 1 154 ? 29.351 4.096 18.011 1.00 14.82 154 TYR A N 1
ATOM 1041 C CA . TYR A 1 154 ? 29.451 3.057 19.021 1.00 16.61 154 TYR A CA 1
ATOM 1042 C C . TYR A 1 154 ? 30.509 2.025 18.649 1.00 15.26 154 TYR A C 1
ATOM 1043 O O . TYR A 1 154 ? 30.635 1.677 17.475 1.00 17.73 154 TYR A O 1
ATOM 1052 N N . SER A 1 155 ? 31.291 1.603 19.627 1.00 16.23 155 SER A N 1
ATOM 1053 C CA . SER A 1 155 ? 32.235 0.504 19.464 1.00 16.40 155 SER A CA 1
ATOM 1054 C C . SER A 1 155 ? 32.617 0.029 20.849 1.00 16.97 155 SER A C 1
ATOM 1055 O O . SER A 1 155 ? 32.626 0.814 21.788 1.00 17.71 155 SER A O 1
ATOM 1058 N N . PRO A 1 156 ? 32.926 -1.281 21.002 1.00 17.05 156 PRO A N 1
ATOM 1059 C CA . PRO A 1 156 ? 33.304 -1.732 22.344 1.00 18.39 156 PRO A CA 1
ATOM 1060 C C . PRO A 1 156 ? 34.553 -1.079 22.908 1.00 18.59 156 PRO A C 1
ATOM 1061 O O . PRO A 1 156 ? 34.741 -1.068 24.123 1.00 22.90 156 PRO A O 1
ATOM 1065 N N . GLU A 1 157 ? 35.386 -0.519 22.040 1.00 17.48 157 GLU A N 1
ATOM 1066 C CA . GLU A 1 157 ? 36.608 0.111 22.487 1.00 16.78 157 GLU A CA 1
ATOM 1067 C C . GLU A 1 157 ? 36.366 1.403 23.246 1.00 16.58 157 GLU A C 1
ATOM 1068 O O . GLU A 1 157 ? 37.260 1.876 23.969 1.00 19.40 157 GLU A O 1
ATOM 1074 N N . TRP A 1 158 ? 35.216 2.046 23.039 1.00 15.47 158 TRP A N 1
ATOM 1075 C CA . TRP A 1 158 ? 34.937 3.317 23.718 1.00 15.74 158 TRP A CA 1
ATOM 1076 C C . TRP A 1 158 ? 33.492 3.526 24.181 1.00 17.57 158 TRP A C 1
ATOM 1077 O O . TRP A 1 158 ? 33.171 4.576 24.713 1.00 18.44 158 TRP A O 1
ATOM 1088 N N . ASN A 1 159 ? 32.646 2.518 24.009 1.00 16.32 159 ASN A N 1
ATOM 1089 C CA . ASN A 1 159 ? 31.210 2.571 24.354 1.00 19.00 159 ASN A CA 1
ATOM 1090 C C . ASN A 1 159 ? 30.472 3.460 23.346 1.00 15.75 159 ASN A C 1
ATOM 1091 O O . ASN A 1 159 ? 30.025 2.968 22.319 1.00 16.99 159 ASN A O 1
ATOM 1096 N N . PHE A 1 160 ? 30.416 4.765 23.597 1.00 16.55 160 PHE A N 1
ATOM 1097 C CA . PHE A 1 160 ? 29.866 5.678 22.614 1.00 16.38 160 PHE A CA 1
ATOM 1098 C C . PHE A 1 160 ? 30.661 6.973 22.685 1.00 14.43 160 PHE A C 1
ATOM 1099 O O . PHE A 1 160 ? 31.246 7.278 23.701 1.00 15.45 160 PHE A O 1
ATOM 1107 N N . GLN A 1 161 ? 30.645 7.716 21.591 1.00 13.42 161 GLN A N 1
ATOM 1108 C CA . GLN A 1 161 ? 31.273 9.042 21.562 1.00 13.03 161 GLN A CA 1
ATOM 1109 C C . GLN A 1 161 ? 30.448 9.858 20.595 1.00 11.75 161 GLN A C 1
ATOM 1110 O O . GLN A 1 161 ? 29.697 9.304 19.797 1.00 12.85 161 GLN A O 1
ATOM 1116 N N . ILE A 1 162 ? 30.603 11.165 20.689 1.00 11.61 162 ILE A N 1
ATOM 1117 C CA . ILE A 1 162 ? 29.802 12.135 19.907 1.00 11.93 162 ILE A CA 1
ATOM 1118 C C . ILE A 1 162 ? 30.735 13.131 19.238 1.00 11.69 162 ILE A C 1
ATOM 1119 O O . ILE A 1 162 ? 31.660 13.649 19.864 1.00 12.30 162 ILE A O 1
ATOM 1124 N N . GLU A 1 163 ? 30.507 13.366 17.958 1.00 11.03 163 GLU A N 1
ATOM 1125 C CA . GLU A 1 163 ? 31.289 14.326 17.188 1.00 11.93 163 GLU A CA 1
ATOM 1126 C C . GLU A 1 163 ? 30.373 15.160 16.330 1.00 11.75 163 GLU A C 1
ATOM 1127 O O . GLU A 1 163 ? 29.253 14.790 16.053 1.00 11.91 163 GLU A O 1
ATOM 1133 N N . ASN A 1 164 ? 30.860 16.318 15.950 1.00 12.96 164 ASN A N 1
ATOM 1134 C CA . ASN A 1 164 ? 30.177 17.227 15.043 1.00 14.09 164 ASN A CA 1
ATOM 1135 C C . ASN A 1 164 ? 31.019 17.452 13.816 1.00 13.33 164 ASN A C 1
ATOM 1136 O O . ASN A 1 164 ? 32.178 17.859 13.913 1.00 15.19 164 ASN A O 1
ATOM 1141 N N . TRP A 1 165 ? 30.448 17.181 12.659 1.00 15.11 165 TRP A N 1
ATOM 1142 C CA . TRP A 1 165 ? 31.076 17.412 11.391 1.00 14.03 165 TRP A CA 1
ATOM 1143 C C . TRP A 1 165 ? 30.488 18.594 10.672 1.00 12.85 165 TRP A C 1
ATOM 1144 O O . TRP A 1 165 ? 29.306 18.535 10.345 1.00 13.07 165 TRP A O 1
ATOM 1155 N N . ASP A 1 166 ? 31.279 19.662 10.507 1.00 14.74 166 ASP A N 1
ATOM 1156 C CA . ASP A 1 166 ? 30.868 20.773 9.662 1.00 14.91 166 ASP A CA 1
ATOM 1157 C C . ASP A 1 166 ? 31.433 20.413 8.310 1.00 14.61 166 ASP A C 1
ATOM 1158 O O . ASP A 1 166 ? 32.646 20.554 8.069 1.00 15.43 166 ASP A O 1
ATOM 1163 N N . TYR A 1 167 ? 30.576 19.884 7.448 1.00 12.86 167 TYR A N 1
ATOM 1164 C CA . TYR A 1 167 ? 31.068 19.334 6.192 1.00 13.62 167 TYR A CA 1
ATOM 1165 C C . TYR A 1 167 ? 31.458 20.395 5.181 1.00 15.19 167 TYR A C 1
ATOM 1166 O O . TYR A 1 167 ? 32.145 20.100 4.216 1.00 18.27 167 TYR A O 1
ATOM 1175 N N . THR A 1 168 ? 31.023 21.626 5.404 1.00 14.44 168 THR A N 1
ATOM 1176 C CA . THR A 1 168 ? 31.378 22.740 4.533 1.00 16.42 168 THR A CA 1
ATOM 1177 C C . THR A 1 168 ? 32.770 23.269 4.863 1.00 20.30 168 THR A C 1
ATOM 1178 O O . THR A 1 168 ? 33.427 23.847 3.998 1.00 25.58 168 THR A O 1
ATOM 1182 N N A LEU A 1 169 ? 33.212 23.058 6.099 0.50 17.33 169 LEU A N 1
ATOM 1183 N N B LEU A 1 169 ? 33.227 23.096 6.102 0.50 16.92 169 LEU A N 1
ATOM 1184 C CA A LEU A 1 169 ? 34.518 23.536 6.544 0.50 19.95 169 LEU A CA 1
ATOM 1185 C CA B LEU A 1 169 ? 34.571 23.558 6.482 0.50 19.93 169 LEU A CA 1
ATOM 1186 C C A LEU A 1 169 ? 35.519 22.422 6.824 0.50 21.58 169 LEU A C 1
ATOM 1187 C C B LEU A 1 169 ? 35.561 22.428 6.759 0.50 23.28 169 LEU A C 1
ATOM 1188 O O A LEU A 1 169 ? 36.627 22.689 7.286 0.50 30.53 169 LEU A O 1
ATOM 1189 O O B LEU A 1 169 ? 36.708 22.691 7.133 0.50 28.90 169 LEU A O 1
ATOM 1198 N N . ASP A 1 170 ? 35.145 21.182 6.529 1.00 20.32 170 ASP A N 1
ATOM 1199 C CA . ASP A 1 170 ? 36.000 20.026 6.785 1.00 23.98 170 ASP A CA 1
ATOM 1200 C C . ASP A 1 170 ? 36.493 20.039 8.224 1.00 24.91 170 ASP A C 1
ATOM 1201 O O . ASP A 1 170 ? 37.673 19.765 8.483 1.00 30.24 170 ASP A O 1
ATOM 1206 N N . GLN A 1 171 ? 35.577 20.313 9.154 1.00 23.60 171 GLN A N 1
ATOM 1207 C CA . GLN A 1 171 ? 35.908 20.433 10.574 1.00 19.57 171 GLN A CA 1
ATOM 1208 C C . GLN A 1 171 ? 35.184 19.311 11.353 1.00 20.31 171 GLN A C 1
ATOM 1209 O O . GLN A 1 171 ? 33.992 19.089 11.150 1.00 19.66 171 GLN A O 1
ATOM 1215 N N . LEU A 1 172 ? 35.908 18.588 12.202 1.00 18.89 172 LEU A N 1
ATOM 1216 C CA . LEU A 1 172 ? 35.341 17.549 13.048 1.00 18.59 172 LEU A CA 1
ATOM 1217 C C . LEU A 1 172 ? 35.725 17.914 14.462 1.00 18.25 172 LEU A C 1
ATOM 1218 O O . LEU A 1 172 ? 36.910 18.033 14.768 1.00 22.90 172 LEU A O 1
ATOM 1223 N N . ASP A 1 173 ? 34.728 18.069 15.316 1.00 16.43 173 ASP A N 1
ATOM 1224 C CA . ASP A 1 173 ? 34.910 18.449 16.702 1.00 15.96 173 ASP A CA 1
ATOM 1225 C C . ASP A 1 173 ? 34.271 17.427 17.624 1.00 16.32 173 ASP A C 1
ATOM 1226 O O . ASP A 1 173 ? 33.200 16.878 17.339 1.00 17.75 173 ASP A O 1
ATOM 1231 N N . LYS A 1 174 ? 34.915 17.174 18.751 1.00 16.38 174 LYS A N 1
ATOM 1232 C CA . LYS A 1 174 ? 34.337 16.323 19.764 1.00 15.99 174 LYS A CA 1
ATOM 1233 C C . LYS A 1 174 ? 33.256 17.075 20.519 1.00 18.51 174 LYS A C 1
ATOM 1234 O O . LYS A 1 174 ? 33.384 18.271 20.757 1.00 20.36 174 LYS A O 1
ATOM 1240 N N . ILE A 1 175 ? 32.202 16.363 20.893 1.00 15.59 175 ILE A N 1
ATOM 1241 C CA . ILE A 1 175 ? 31.115 16.920 21.712 1.00 16.80 175 ILE A CA 1
ATOM 1242 C C . ILE A 1 175 ? 31.170 16.185 23.044 1.00 16.88 175 ILE A C 1
ATOM 1243 O O . ILE A 1 175 ? 30.951 14.963 23.107 1.00 17.42 175 ILE A O 1
ATOM 1248 N N A ASP A 1 176 ? 31.476 16.935 24.097 0.40 19.51 176 ASP A N 1
ATOM 1249 N N B ASP A 1 176 ? 31.466 16.934 24.102 0.60 18.67 176 ASP A N 1
ATOM 1250 C CA A ASP A 1 176 ? 31.622 16.390 25.435 0.40 20.54 176 ASP A CA 1
ATOM 1251 C CA B ASP A 1 176 ? 31.622 16.379 25.437 0.60 19.06 176 ASP A CA 1
ATOM 1252 C C A ASP A 1 176 ? 30.287 16.379 26.160 0.40 21.26 176 ASP A C 1
ATOM 1253 C C B ASP A 1 176 ? 30.288 16.368 26.169 0.60 20.86 176 ASP A C 1
ATOM 1254 O O A ASP A 1 176 ? 30.026 17.209 27.034 0.40 22.10 176 ASP A O 1
ATOM 1255 O O B ASP A 1 176 ? 30.029 17.184 27.055 0.60 23.68 176 ASP A O 1
ATOM 1264 N N . VAL A 1 177 ? 29.443 15.436 25.761 1.00 19.20 177 VAL A N 1
ATOM 1265 C CA . VAL A 1 177 ? 28.120 15.279 26.340 1.00 20.94 177 VAL A CA 1
ATOM 1266 C C . VAL A 1 177 ? 28.074 13.824 26.821 1.00 22.46 177 VAL A C 1
ATOM 1267 O O . VAL A 1 177 ? 28.451 12.919 26.090 1.00 22.24 177 VAL A O 1
ATOM 1271 N N . ALA A 1 178 ? 27.569 13.618 28.034 1.00 26.10 178 ALA A N 1
ATOM 1272 C CA . ALA A 1 178 ? 27.663 12.331 28.706 1.00 27.15 178 ALA A CA 1
ATOM 1273 C C . ALA A 1 178 ? 26.531 11.361 28.444 1.00 24.40 178 ALA A C 1
ATOM 1274 O O . ALA A 1 178 ? 26.314 10.439 29.221 1.00 31.08 178 ALA A O 1
ATOM 1276 N N . SER A 1 179 ? 25.812 11.559 27.355 1.00 19.10 179 SER A N 1
ATOM 1277 C CA . SER A 1 179 ? 24.703 10.701 27.023 1.00 17.35 179 SER A CA 1
ATOM 1278 C C . SER A 1 179 ? 24.565 10.593 25.527 1.00 16.10 179 SER A C 1
ATOM 1279 O O . SER A 1 179 ? 24.833 11.538 24.814 1.00 19.20 179 SER A O 1
ATOM 1282 N N . PRO A 1 180 ? 24.105 9.437 25.040 1.00 16.73 180 PRO A N 1
ATOM 1283 C CA . PRO A 1 180 ? 23.858 9.360 23.609 1.00 17.74 180 PRO A CA 1
ATOM 1284 C C . PRO A 1 180 ? 22.473 9.857 23.190 1.00 15.72 180 PRO A C 1
ATOM 1285 O O . PRO A 1 180 ? 22.195 9.905 22.004 1.00 18.37 180 PRO A O 1
ATOM 1289 N N A PHE A 1 181 ? 21.634 10.212 24.162 0.50 14.68 181 PHE A N 1
ATOM 1290 N N B PHE A 1 181 ? 21.623 10.159 24.174 0.50 16.34 181 PHE A N 1
ATOM 1291 C CA A PHE A 1 181 ? 20.279 10.648 23.883 0.50 13.94 181 PHE A CA 1
ATOM 1292 C CA B PHE A 1 181 ? 20.274 10.646 23.930 0.50 14.07 181 PHE A CA 1
ATOM 1293 C C A PHE A 1 181 ? 20.297 12.149 23.740 0.50 12.25 181 PHE A C 1
ATOM 1294 C C B PHE A 1 181 ? 20.344 12.148 23.748 0.50 12.93 181 PHE A C 1
ATOM 1295 O O A PHE A 1 181 ? 20.170 12.884 24.714 0.50 14.25 181 PHE A O 1
ATOM 1296 O O B PHE A 1 181 ? 20.300 12.894 24.720 0.50 15.00 181 PHE A O 1
ATOM 1311 N N . ILE A 1 182 ? 20.430 12.580 22.494 1.00 12.31 182 ILE A N 1
ATOM 1312 C CA . ILE A 1 182 ? 20.688 13.978 22.189 1.00 12.94 182 ILE A CA 1
ATOM 1313 C C . ILE A 1 182 ? 19.864 14.550 21.048 1.00 12.74 182 ILE A C 1
ATOM 1314 O O . ILE A 1 182 ? 19.190 13.819 20.317 1.00 14.83 182 ILE A O 1
ATOM 1319 N N A SER A 1 183 ? 19.857 15.877 20.975 0.50 11.94 183 SER A N 1
ATOM 1320 N N B SER A 1 183 ? 19.909 15.866 20.917 0.50 13.70 183 SER A N 1
ATOM 1321 C CA A SER A 1 183 ? 19.245 16.592 19.877 0.50 12.82 183 SER A CA 1
ATOM 1322 C CA B SER A 1 183 ? 19.338 16.542 19.776 0.50 13.49 183 SER A CA 1
ATOM 1323 C C A SER A 1 183 ? 19.856 17.979 19.782 0.50 13.92 183 SER A C 1
ATOM 1324 C C B SER A 1 183 ? 19.966 17.911 19.750 0.50 12.87 183 SER A C 1
ATOM 1325 O O A SER A 1 183 ? 20.209 18.572 20.792 0.50 14.02 183 SER A O 1
ATOM 1326 O O B SER A 1 183 ? 20.480 18.390 20.757 0.50 16.42 183 SER A O 1
ATOM 1331 N N . TRP A 1 184 ? 19.968 18.511 18.579 1.00 12.74 184 TRP A N 1
ATOM 1332 C CA . TRP A 1 184 ? 20.364 19.895 18.443 1.00 12.09 184 TRP A CA 1
ATOM 1333 C C . TRP A 1 184 ? 19.242 20.774 19.005 1.00 13.73 184 TRP A C 1
ATOM 1334 O O . TRP A 1 184 ? 18.047 20.421 18.974 1.00 16.41 184 TRP A O 1
ATOM 1345 N N . TYR A 1 185 ? 19.622 21.944 19.469 1.00 13.76 185 TYR A N 1
ATOM 1346 C CA . TYR A 1 185 ? 18.647 22.930 19.911 1.00 16.37 185 TYR A CA 1
ATOM 1347 C C . TYR A 1 185 ? 18.883 24.293 19.254 1.00 19.25 185 TYR A C 1
ATOM 1348 O O . TYR A 1 185 ? 18.037 25.157 19.326 1.00 29.88 185 TYR A O 1
ATOM 1357 N N . GLY A 1 186 ? 19.991 24.445 18.545 1.00 19.09 186 GLY A N 1
ATOM 1358 C CA . GLY A 1 186 ? 20.341 25.678 17.853 1.00 19.85 186 GLY A CA 1
ATOM 1359 C C . GLY A 1 186 ? 21.672 25.487 17.123 1.00 16.83 186 GLY A C 1
ATOM 1360 O O . GLY A 1 186 ? 22.208 24.374 17.048 1.00 18.99 186 GLY A O 1
ATOM 1361 N N . ASP A 1 187 ? 22.223 26.598 16.642 1.00 18.05 187 ASP A N 1
ATOM 1362 C CA . ASP A 1 187 ? 23.477 26.592 15.905 1.00 18.88 187 ASP A CA 1
ATOM 1363 C C . ASP A 1 187 ? 24.571 25.840 16.678 1.00 18.14 187 ASP A C 1
ATOM 1364 O O . ASP A 1 187 ? 25.245 24.977 16.109 1.00 17.67 187 ASP A O 1
ATOM 1369 N N . ASN A 1 188 ? 24.704 26.141 17.971 1.00 16.66 188 ASN A N 1
ATOM 1370 C CA . ASN A 1 188 ? 25.765 25.548 18.811 1.00 17.55 188 ASN A CA 1
ATOM 1371 C C . ASN A 1 188 ? 25.287 24.931 20.115 1.00 15.87 188 ASN A C 1
ATOM 1372 O O . ASN A 1 188 ? 26.074 24.724 21.022 1.00 17.80 188 ASN A O 1
ATOM 1377 N N . LEU A 1 189 ? 24.005 24.640 20.214 1.00 16.47 189 LEU A N 1
ATOM 1378 C CA . LEU A 1 189 ? 23.418 24.122 21.436 1.00 15.00 189 LEU A CA 1
ATOM 1379 C C . LEU A 1 189 ? 22.877 22.718 21.247 1.00 15.18 189 LEU A C 1
ATOM 1380 O O . LEU A 1 189 ? 22.298 22.400 20.199 1.00 15.04 189 LEU A O 1
ATOM 1385 N N A VAL A 1 190 ? 23.061 21.875 22.257 0.50 15.05 190 VAL A N 1
ATOM 1386 N N B VAL A 1 190 ? 23.026 21.908 22.289 0.50 13.55 190 VAL A N 1
ATOM 1387 C CA A VAL A 1 190 ? 22.534 20.510 22.223 0.50 15.51 190 VAL A CA 1
ATOM 1388 C CA B VAL A 1 190 ? 22.565 20.522 22.281 0.50 13.57 190 VAL A CA 1
ATOM 1389 C C A VAL A 1 190 ? 21.845 20.241 23.544 0.50 14.91 190 VAL A C 1
ATOM 1390 C C B VAL A 1 190 ? 21.883 20.178 23.582 0.50 13.99 190 VAL A C 1
ATOM 1391 O O A VAL A 1 190 ? 22.224 20.785 24.578 0.50 13.96 190 VAL A O 1
ATOM 1392 O O B VAL A 1 190 ? 22.335 20.564 24.660 0.50 15.66 190 VAL A O 1
ATOM 1399 N N . ILE A 1 191 ? 20.763 19.483 23.475 1.00 13.87 191 ILE A N 1
ATOM 1400 C CA . ILE A 1 191 ? 20.064 19.011 24.645 1.00 13.35 191 ILE A CA 1
ATOM 1401 C C . ILE A 1 191 ? 20.345 17.500 24.728 1.00 12.97 191 ILE A C 1
ATOM 1402 O O . ILE A 1 191 ? 20.388 16.802 23.706 1.00 14.11 191 ILE A O 1
ATOM 1407 N N . SER A 1 192 ? 20.566 17.049 25.945 1.00 12.29 192 SER A N 1
ATOM 1408 C CA . SER A 1 192 ? 20.781 15.625 26.177 1.00 13.04 192 SER A CA 1
ATOM 1409 C C . SER A 1 192 ? 19.937 15.147 27.343 1.00 13.41 192 SER A C 1
ATOM 1410 O O . SER A 1 192 ? 19.649 15.928 28.260 1.00 14.86 192 SER A O 1
ATOM 1413 N N . ASN A 1 193 ? 19.543 13.876 27.296 1.00 13.68 193 ASN A N 1
ATOM 1414 C CA . ASN A 1 193 ? 18.811 13.272 28.389 1.00 14.45 193 ASN A CA 1
ATOM 1415 C C . ASN A 1 193 ? 19.807 12.390 29.100 1.00 12.91 193 ASN A C 1
ATOM 1416 O O . ASN A 1 193 ? 20.189 11.349 28.590 1.00 15.39 193 ASN A O 1
ATOM 1421 N N . ASN A 1 194 ? 20.221 12.820 30.286 1.00 15.72 194 ASN A N 1
ATOM 1422 C CA . ASN A 1 194 ? 21.270 12.151 31.027 1.00 16.78 194 ASN A CA 1
ATOM 1423 C C . ASN A 1 194 ? 20.669 11.223 32.069 1.00 17.39 194 ASN A C 1
ATOM 1424 O O . ASN A 1 194 ? 20.013 11.658 33.019 1.00 18.90 194 ASN A O 1
ATOM 1429 N N . LYS A 1 195 ? 20.868 9.927 31.858 1.00 20.62 195 LYS A N 1
ATOM 1430 C CA . LYS A 1 195 ? 20.325 8.914 32.743 1.00 21.18 195 LYS A CA 1
ATOM 1431 C C . LYS A 1 195 ? 21.382 8.517 33.750 1.00 23.28 195 LYS A C 1
ATOM 1432 O O . LYS A 1 195 ? 22.560 8.391 33.401 1.00 28.55 195 LYS A O 1
ATOM 1438 N N . ASP A 1 196 ? 20.992 8.346 35.011 1.00 24.29 196 ASP A N 1
ATOM 1439 C CA . ASP A 1 196 ? 21.975 8.023 36.056 1.00 28.27 196 ASP A CA 1
ATOM 1440 C C . ASP A 1 196 ? 22.559 6.623 35.902 1.00 26.91 196 ASP A C 1
ATOM 1441 O O . ASP A 1 196 ? 23.733 6.407 36.200 1.00 31.63 196 ASP A O 1
ATOM 1446 N N . LYS A 1 197 ? 21.734 5.692 35.430 1.00 26.35 197 LYS A N 1
ATOM 1447 C CA . LYS A 1 197 ? 22.136 4.319 35.122 1.00 25.30 197 LYS A CA 1
ATOM 1448 C C . LYS A 1 197 ? 21.616 4.063 33.710 1.00 25.57 197 LYS A C 1
ATOM 1449 O O . LYS A 1 197 ? 20.532 4.513 33.366 1.00 28.66 197 LYS A O 1
ATOM 1455 N N . PRO A 1 198 ? 22.381 3.336 32.888 1.00 31.19 198 PRO A N 1
ATOM 1456 C CA . PRO A 1 198 ? 22.021 3.079 31.484 1.00 35.93 198 PRO A CA 1
ATOM 1457 C C . PRO A 1 198 ? 20.665 2.422 31.233 1.00 34.01 198 PRO A C 1
ATOM 1458 O O . PRO A 1 198 ? 20.059 2.662 30.188 1.00 47.87 198 PRO A O 1
ATOM 1462 N N . ASP A 1 199 ? 20.195 1.608 32.173 1.00 34.94 199 ASP A N 1
ATOM 1463 C CA . ASP A 1 199 ? 18.926 0.902 32.013 1.00 41.73 199 ASP A CA 1
ATOM 1464 C C . ASP A 1 199 ? 17.725 1.720 32.482 1.00 37.04 199 ASP A C 1
ATOM 1465 O O . ASP A 1 199 ? 16.588 1.302 32.308 1.00 39.47 199 ASP A O 1
ATOM 1470 N N . ASP A 1 200 ? 17.978 2.878 33.079 1.00 30.75 200 ASP A N 1
ATOM 1471 C CA . ASP A 1 200 ? 16.904 3.725 33.580 1.00 25.49 200 ASP A CA 1
ATOM 1472 C C . ASP A 1 200 ? 15.947 4.197 32.484 1.00 22.60 200 ASP A C 1
ATOM 1473 O O . ASP A 1 200 ? 16.360 4.497 31.368 1.00 22.95 200 ASP A O 1
ATOM 1478 N N . GLU A 1 201 ? 14.656 4.225 32.796 1.00 21.03 201 GLU A N 1
ATOM 1479 C CA . GLU A 1 201 ? 13.676 4.737 31.865 1.00 19.26 201 GLU A CA 1
ATOM 1480 C C . GLU A 1 201 ? 13.741 6.273 31.789 1.00 19.05 201 GLU A C 1
ATOM 1481 O O . GLU A 1 201 ? 13.597 6.857 30.714 1.00 23.03 201 GLU A O 1
ATOM 1487 N N . LEU A 1 202 ? 13.937 6.901 32.948 1.00 17.23 202 LEU A N 1
ATOM 1488 C CA . LEU A 1 202 ? 13.997 8.355 33.062 1.00 16.54 202 LEU A CA 1
ATOM 1489 C C . LEU A 1 202 ? 15.394 8.911 33.188 1.00 14.25 202 LEU A C 1
ATOM 1490 O O . LEU A 1 202 ? 16.287 8.262 33.680 1.00 18.82 202 LEU A O 1
ATOM 1495 N N . GLY A 1 203 ? 15.550 10.154 32.777 1.00 14.96 203 GLY A N 1
ATOM 1496 C CA . GLY A 1 203 ? 16.789 10.906 32.960 1.00 15.29 203 GLY A CA 1
ATOM 1497 C C . GLY A 1 203 ? 16.446 12.359 33.185 1.00 15.54 203 GLY A C 1
ATOM 1498 O O . GLY A 1 203 ? 15.289 12.706 33.375 1.00 15.61 203 GLY A O 1
ATOM 1499 N N . ASN A 1 204 ? 17.455 13.215 33.173 1.00 15.10 204 ASN A N 1
ATOM 1500 C CA . ASN A 1 204 ? 17.255 14.651 33.319 1.00 15.64 204 ASN A CA 1
ATOM 1501 C C . ASN A 1 204 ? 17.797 15.326 32.074 1.00 14.59 204 ASN A C 1
ATOM 1502 O O . ASN A 1 204 ? 18.861 14.953 31.586 1.00 15.45 204 ASN A O 1
ATOM 1507 N N A LEU A 1 205 ? 17.052 16.288 31.545 0.50 13.72 205 LEU A N 1
ATOM 1508 N N B LEU A 1 205 ? 17.040 16.288 31.553 0.50 15.22 205 LEU A N 1
ATOM 1509 C CA A LEU A 1 205 ? 17.456 16.983 30.326 0.50 13.10 205 LEU A CA 1
ATOM 1510 C CA B LEU A 1 205 ? 17.430 17.045 30.360 0.50 15.07 205 LEU A CA 1
ATOM 1511 C C A LEU A 1 205 ? 18.340 18.169 30.633 0.50 13.27 205 LEU A C 1
ATOM 1512 C C B LEU A 1 205 ? 18.363 18.196 30.664 0.50 13.20 205 LEU A C 1
ATOM 1513 O O A LEU A 1 205 ? 17.975 18.998 31.452 0.50 15.80 205 LEU A O 1
ATOM 1514 O O B LEU A 1 205 ? 18.071 19.026 31.518 0.50 18.07 205 LEU A O 1
ATOM 1523 N N . TYR A 1 206 ? 19.475 18.227 29.936 1.00 14.36 206 TYR A N 1
ATOM 1524 C CA . TYR A 1 206 ? 20.459 19.277 30.072 1.00 16.05 206 TYR A CA 1
ATOM 1525 C C . TYR A 1 206 ? 20.672 19.981 28.746 1.00 16.23 206 TYR A C 1
ATOM 1526 O O . TYR A 1 206 ? 20.628 19.373 27.688 1.00 16.78 206 TYR A O 1
ATOM 1535 N N . LEU A 1 207 ? 20.923 21.287 28.830 1.00 17.88 207 LEU A N 1
ATOM 1536 C CA . LEU A 1 207 ? 21.259 22.126 27.683 1.00 16.37 207 LEU A CA 1
ATOM 1537 C C . LEU A 1 207 ? 22.737 22.507 27.811 1.00 17.83 207 LEU A C 1
ATOM 1538 O O . LEU A 1 207 ? 23.210 22.819 28.907 1.00 19.02 207 LEU A O 1
ATOM 1543 N N . GLN A 1 208 ? 23.462 22.475 26.707 1.00 15.34 208 GLN A N 1
ATOM 1544 C CA . GLN A 1 208 ? 24.871 22.875 26.717 1.00 16.10 208 GLN A CA 1
ATOM 1545 C C . GLN A 1 208 ? 25.289 23.374 25.365 1.00 17.01 208 GLN A C 1
ATOM 1546 O O . GLN A 1 208 ? 24.732 23.023 24.337 1.00 16.50 208 GLN A O 1
ATOM 1552 N N . ASP A 1 209 ? 26.287 24.244 25.378 1.00 16.94 209 ASP A N 1
ATOM 1553 C CA . ASP A 1 209 ? 26.917 24.704 24.160 1.00 17.78 209 ASP A CA 1
ATOM 1554 C C . ASP A 1 209 ? 27.969 23.658 23.791 1.00 19.61 209 ASP A C 1
ATOM 1555 O O . ASP A 1 209 ? 28.770 23.262 24.625 1.00 20.57 209 ASP A O 1
ATOM 1560 N N . ILE A 1 210 ? 27.980 23.232 22.540 1.00 16.70 210 ILE A N 1
ATOM 1561 C CA . ILE A 1 210 ? 28.875 22.138 22.085 1.00 20.62 210 ILE A CA 1
ATOM 1562 C C . ILE A 1 210 ? 30.356 22.447 22.125 1.00 22.64 210 ILE A C 1
ATOM 1563 O O . ILE A 1 210 ? 31.215 21.563 21.988 1.00 22.81 210 ILE A O 1
ATOM 1568 N N . ARG A 1 211 ? 30.663 23.714 22.299 1.00 21.72 211 ARG A N 1
ATOM 1569 C CA . ARG A 1 211 ? 32.034 24.160 22.341 1.00 22.50 211 ARG A CA 1
ATOM 1570 C C . ARG A 1 211 ? 32.617 24.099 23.747 1.00 25.84 211 ARG A C 1
ATOM 1571 O O . ARG A 1 211 ? 33.845 24.051 23.906 1.00 29.51 211 ARG A O 1
ATOM 1579 N N . ASP A 1 212 ? 31.756 24.125 24.765 1.00 29.24 212 ASP A N 1
ATOM 1580 C CA . ASP A 1 212 ? 32.206 24.148 26.156 1.00 32.68 212 ASP A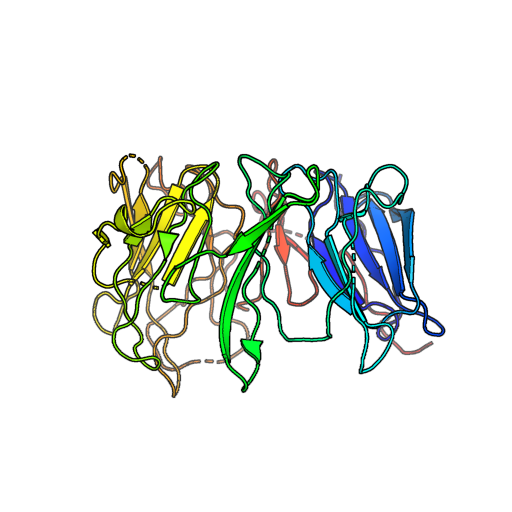 CA 1
ATOM 1581 C C . ASP A 1 212 ? 31.261 23.437 27.113 1.00 27.61 212 ASP A C 1
ATOM 1582 O O . ASP A 1 212 ? 30.191 23.961 27.454 1.00 26.17 212 ASP A O 1
ATOM 1587 N N . SER A 1 213 ? 31.669 22.261 27.585 1.00 29.79 213 SER A N 1
ATOM 1588 C CA . SER A 1 213 ? 30.817 21.476 28.481 1.00 30.95 213 SER A CA 1
ATOM 1589 C C . SER A 1 213 ? 30.579 22.150 29.835 1.00 33.79 213 SER A C 1
ATOM 1590 O O . SER A 1 213 ? 29.664 21.775 30.553 1.00 32.46 213 SER A O 1
ATOM 1593 N N . ALA A 1 214 ? 31.384 23.147 30.188 1.00 31.85 214 ALA A N 1
ATOM 1594 C CA . ALA A 1 214 ? 31.147 23.868 31.437 1.00 33.72 214 ALA A CA 1
ATOM 1595 C C . ALA A 1 214 ? 29.791 24.596 31.400 1.00 32.55 214 ALA A C 1
ATOM 1596 O O . ALA A 1 214 ? 29.242 24.959 32.440 1.00 39.32 214 ALA A O 1
ATOM 1598 N N . THR A 1 215 ? 29.249 24.798 30.200 1.00 29.63 215 THR A N 1
ATOM 1599 C CA . THR A 1 215 ? 27.957 25.479 30.034 1.00 32.29 215 THR A CA 1
ATOM 1600 C C . THR A 1 215 ? 26.742 24.598 30.359 1.00 29.65 215 THR A C 1
ATOM 1601 O O . THR A 1 215 ? 25.622 25.094 30.350 1.00 30.33 215 THR A O 1
ATOM 1605 N N . LYS A 1 216 ? 26.970 23.318 30.646 1.00 28.70 216 LYS A N 1
ATOM 1606 C CA . LYS A 1 216 ? 25.875 22.350 30.947 1.00 25.44 216 LYS A CA 1
ATOM 1607 C C . LYS A 1 216 ? 24.910 22.845 32.044 1.00 26.22 216 LYS A C 1
ATOM 1608 O O . LYS A 1 216 ? 25.354 23.244 33.141 1.00 31.00 216 LYS A O 1
ATOM 1614 N N A ASN A 1 217 ? 23.607 22.829 31.742 0.40 25.69 217 ASN A N 1
ATOM 1615 N N B ASN A 1 217 ? 23.606 22.789 31.760 0.60 27.13 217 ASN A N 1
ATOM 1616 C CA A ASN A 1 217 ? 22.566 23.276 32.674 0.40 25.20 217 ASN A CA 1
ATOM 1617 C CA B ASN A 1 217 ? 22.581 23.254 32.692 0.60 28.34 217 ASN A CA 1
ATOM 1618 C C A ASN A 1 217 ? 21.296 22.419 32.615 0.40 25.50 217 ASN A C 1
ATOM 1619 C C B ASN A 1 217 ? 21.286 22.441 32.617 0.60 27.53 217 ASN A C 1
ATOM 1620 O O A ASN A 1 217 ? 20.813 22.083 31.534 0.40 22.07 217 ASN A O 1
ATOM 1621 O O B ASN A 1 217 ? 20.774 22.162 31.529 0.60 20.71 217 ASN A O 1
ATOM 1630 N N . LEU A 1 218 ? 20.761 22.082 33.786 1.00 25.68 218 LEU A N 1
ATOM 1631 C CA . LEU A 1 218 ? 19.512 21.323 33.896 1.00 22.33 218 LEU A CA 1
ATOM 1632 C C . LEU A 1 218 ? 18.330 22.164 33.433 1.00 24.08 218 LEU A C 1
ATOM 1633 O O . LEU A 1 218 ? 18.102 23.259 33.959 1.00 27.76 218 LEU A O 1
ATOM 1638 N N . ILE A 1 219 ? 17.568 21.664 32.462 1.00 19.11 219 ILE A N 1
ATOM 1639 C CA . ILE A 1 219 ? 16.411 22.396 31.965 1.00 19.77 219 ILE A CA 1
ATOM 1640 C C . ILE A 1 219 ? 15.078 21.693 32.263 1.00 16.92 219 ILE A C 1
ATOM 1641 O O . ILE A 1 219 ? 14.078 22.359 32.477 1.00 20.97 219 ILE A O 1
ATOM 1646 N N . VAL A 1 220 ? 15.053 20.363 32.309 1.00 17.81 220 VAL A N 1
ATOM 1647 C CA . VAL A 1 220 ? 13.812 19.634 32.596 1.00 18.12 220 VAL A CA 1
ATOM 1648 C C . VAL A 1 220 ? 14.153 18.328 33.310 1.00 17.05 220 VAL A C 1
ATOM 1649 O O . VAL A 1 220 ? 14.896 17.522 32.793 1.00 17.18 220 VAL A O 1
ATOM 1653 N N . ALA A 1 221 ? 13.569 18.109 34.479 1.00 18.28 221 ALA A N 1
ATOM 1654 C CA . ALA A 1 221 ? 13.853 16.932 35.246 1.00 17.67 221 ALA A CA 1
ATOM 1655 C C . ALA A 1 221 ? 12.927 15.778 34.890 1.00 15.58 221 ALA A C 1
ATOM 1656 O O . ALA A 1 221 ? 11.795 15.962 34.481 1.00 17.29 221 ALA A O 1
ATOM 1658 N N . ASN A 1 222 ? 13.440 14.567 35.047 1.00 16.42 222 ASN A N 1
ATOM 1659 C CA . ASN A 1 222 ? 12.632 13.346 35.004 1.00 15.03 222 ASN A CA 1
ATOM 1660 C C . ASN A 1 222 ? 11.831 13.133 33.725 1.00 15.15 222 ASN A C 1
ATOM 1661 O O . ASN A 1 222 ? 10.609 13.014 33.741 1.00 16.12 222 ASN A O 1
ATOM 1666 N N . ILE A 1 223 ? 12.561 12.995 32.633 1.00 14.24 223 ILE A N 1
ATOM 1667 C CA . ILE A 1 223 ? 12.005 12.802 31.311 1.00 13.07 223 ILE A CA 1
ATOM 1668 C C . ILE A 1 223 ? 12.419 11.457 30.723 1.00 12.33 223 ILE A C 1
ATOM 1669 O O . ILE A 1 223 ? 13.565 11.023 30.872 1.00 13.17 223 ILE A O 1
ATOM 1682 N N . GLN A 1 225 ? 11.692 10.546 27.217 1.00 12.45 225 GLN A N 1
ATOM 1683 C CA . GLN A 1 225 ? 12.040 10.654 25.815 1.00 13.54 225 GLN A CA 1
ATOM 1684 C C . GLN A 1 225 ? 11.801 12.116 25.446 1.00 10.77 225 GLN A C 1
ATOM 1685 O O . GLN A 1 225 ? 10.929 12.758 26.042 1.00 11.53 225 GLN A O 1
ATOM 1691 N N . PHE A 1 226 ? 12.504 12.653 24.451 1.00 10.77 226 PHE A N 1
ATOM 1692 C CA . PHE A 1 226 ? 12.294 14.037 24.041 1.00 10.22 226 PHE A CA 1
ATOM 1693 C C . PHE A 1 226 ? 12.595 14.141 22.568 1.00 10.42 226 PHE A C 1
ATOM 1694 O O . PHE A 1 226 ? 13.225 13.271 21.976 1.00 12.09 226 PHE A O 1
ATOM 1702 N N . ALA A 1 227 ? 12.154 15.255 21.989 1.00 10.01 227 ALA A N 1
ATOM 1703 C CA . ALA A 1 227 ? 12.423 15.551 20.588 1.00 11.20 227 ALA A CA 1
ATOM 1704 C C . ALA A 1 227 ? 12.335 17.062 20.419 1.00 10.66 227 ALA A C 1
ATOM 1705 O O . ALA A 1 227 ? 11.642 17.717 21.179 1.00 11.21 227 ALA A O 1
ATOM 1707 N N . VAL A 1 228 ? 12.993 17.564 19.387 1.00 12.24 228 VAL A N 1
ATOM 1708 C CA . VAL A 1 228 ? 12.962 18.991 19.083 1.00 12.72 228 VAL A CA 1
ATOM 1709 C C . VAL A 1 228 ? 12.581 19.155 17.619 1.00 13.65 228 VAL A C 1
ATOM 1710 O O . VAL A 1 228 ? 13.047 18.427 16.739 1.00 16.43 228 VAL A O 1
ATOM 1714 N N . HIS A 1 229 ? 11.728 20.116 17.344 1.00 12.42 229 HIS A N 1
ATOM 1715 C CA . HIS A 1 229 ? 11.462 20.440 15.958 1.00 12.60 229 HIS A CA 1
ATOM 1716 C C . HIS A 1 229 ? 10.782 21.784 15.913 1.00 12.67 229 HIS A C 1
ATOM 1717 O O . HIS A 1 229 ? 9.922 22.047 16.739 1.00 14.19 229 HIS A O 1
ATOM 1724 N N . ASP A 1 230 ? 11.123 22.588 14.906 1.00 13.86 230 ASP A N 1
ATOM 1725 C CA . ASP A 1 230 ? 10.463 23.860 14.693 1.00 15.54 230 ASP A CA 1
ATOM 1726 C C . ASP A 1 230 ? 10.303 24.694 15.968 1.00 16.03 230 ASP A C 1
ATOM 1727 O O . ASP A 1 230 ? 9.245 25.271 16.253 1.00 18.93 230 ASP A O 1
ATOM 1732 N N . ASN A 1 231 ? 11.392 24.750 16.722 1.00 17.57 231 ASN A N 1
ATOM 1733 C CA . ASN A 1 231 ? 11.490 25.541 17.942 1.00 21.00 231 ASN A CA 1
ATOM 1734 C C . ASN A 1 231 ? 10.616 25.060 19.078 1.00 18.94 231 ASN A C 1
ATOM 1735 O O . ASN A 1 231 ? 10.357 25.785 20.026 1.00 27.57 231 ASN A O 1
ATOM 1740 N N . VAL A 1 232 ? 10.148 23.823 18.981 1.00 15.95 232 VAL A N 1
ATOM 1741 C CA . VAL A 1 232 ? 9.350 23.214 20.041 1.00 15.43 232 VAL A CA 1
ATOM 1742 C C . VAL A 1 232 ? 10.123 22.046 20.624 1.00 13.02 232 VAL A C 1
ATOM 1743 O O . VAL A 1 232 ? 10.636 21.236 19.879 1.00 13.29 232 VAL A O 1
ATOM 1747 N N . LEU A 1 233 ? 10.199 21.999 21.948 1.00 13.28 233 LEU A N 1
ATOM 1748 C CA . LEU A 1 233 ? 10.755 20.880 22.663 1.00 12.41 233 LEU A CA 1
ATOM 1749 C C . LEU A 1 233 ? 9.581 20.038 23.163 1.00 11.16 233 LEU A C 1
ATOM 1750 O O . LEU A 1 233 ? 8.731 20.507 23.932 1.00 12.24 233 LEU A O 1
ATOM 1755 N N . LEU A 1 234 ? 9.537 18.800 22.704 1.00 10.00 234 LEU A N 1
ATOM 1756 C CA . LEU A 1 234 ? 8.579 17.787 23.139 1.00 10.18 234 LEU A CA 1
ATOM 1757 C C . LEU A 1 234 ? 9.242 16.923 24.195 1.00 10.11 234 LEU A C 1
ATOM 1758 O O . LEU A 1 234 ? 10.382 16.492 24.007 1.00 10.82 234 LEU A O 1
ATOM 1763 N N . THR A 1 235 ? 8.571 16.728 25.312 1.00 10.43 235 THR A N 1
ATOM 1764 C CA . THR A 1 235 ? 9.011 15.776 26.303 1.00 10.68 235 THR A CA 1
ATOM 1765 C C . THR A 1 235 ? 7.911 14.751 26.539 1.00 10.00 235 THR A C 1
ATOM 1766 O O . THR A 1 235 ? 6.726 15.049 26.424 1.00 11.22 235 THR A O 1
ATOM 1770 N N . ILE A 1 236 ? 8.322 13.540 26.893 1.00 9.74 236 ILE A N 1
ATOM 1771 C CA . ILE A 1 236 ? 7.405 12.445 27.217 1.00 9.87 236 ILE A CA 1
ATOM 1772 C C . ILE A 1 236 ? 7.850 11.877 28.555 1.00 10.92 236 ILE A C 1
ATOM 1773 O O . ILE A 1 236 ? 9.036 11.609 28.758 1.00 11.70 236 ILE A O 1
ATOM 1778 N N . GLU A 1 237 ? 6.898 11.647 29.449 1.00 11.93 237 GLU A N 1
ATOM 1779 C CA . GLU A 1 237 ? 7.177 11.111 30.750 1.00 13.07 237 GLU A CA 1
ATOM 1780 C C . GLU A 1 237 ? 5.968 1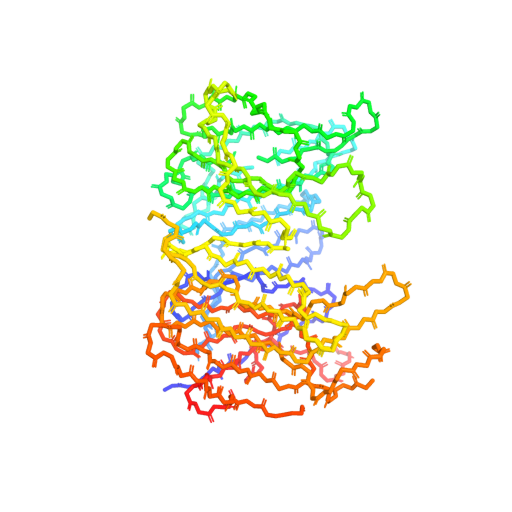0.314 31.247 1.00 12.48 237 GLU A C 1
ATOM 1781 O O . GLU A 1 237 ? 4.851 10.571 30.850 1.00 11.32 237 GLU A O 1
ATOM 1787 N N A LYS A 1 238 ? 6.213 9.313 32.086 0.50 14.48 238 LYS A N 1
ATOM 1788 N N B LYS A 1 238 ? 6.231 9.384 32.147 0.50 15.42 238 LYS A N 1
ATOM 1789 C CA A LYS A 1 238 ? 5.115 8.595 32.703 0.50 14.90 238 LYS A CA 1
ATOM 1790 C CA B LYS A 1 238 ? 5.210 8.584 32.774 0.50 15.59 238 LYS A CA 1
ATOM 1791 C C A LYS A 1 238 ? 4.377 9.552 33.605 0.50 14.51 238 LYS A C 1
ATOM 1792 C C B LYS A 1 238 ? 4.406 9.438 33.756 0.50 13.89 238 LYS A C 1
ATOM 1793 O O A LYS A 1 238 ? 4.963 10.476 34.146 0.50 16.99 238 LYS A O 1
ATOM 1794 O O B LYS A 1 238 ? 4.988 10.172 34.537 0.50 15.99 238 LYS A O 1
ATOM 1805 N N . ASN A 1 239 ? 3.082 9.343 33.730 1.00 13.77 239 ASN A N 1
ATOM 1806 C CA . ASN A 1 239 ? 2.244 10.141 34.619 1.00 12.87 239 ASN A CA 1
ATOM 1807 C C . ASN A 1 239 ? 1.308 9.125 35.266 1.00 14.61 239 ASN A C 1
ATOM 1808 O O . ASN A 1 239 ? 0.164 8.980 34.862 1.00 14.63 239 ASN A O 1
ATOM 1813 N N . SER A 1 240 ? 1.818 8.453 36.288 1.00 14.79 240 SER A N 1
ATOM 1814 C CA . SER A 1 240 ? 1.242 7.217 36.824 1.00 14.39 240 SER A CA 1
ATOM 1815 C C . SER A 1 240 ? 1.485 6.102 35.834 1.00 13.81 240 SER A C 1
ATOM 1816 O O . SER A 1 240 ? 1.882 6.321 34.704 1.00 13.66 240 SER A O 1
ATOM 1819 N N . ASP A 1 241 ? 1.200 4.871 36.251 1.00 14.22 241 ASP A N 1
ATOM 1820 C CA . ASP A 1 241 ? 1.385 3.736 35.342 1.00 14.45 241 ASP A CA 1
ATOM 1821 C C . ASP A 1 241 ? 0.323 3.704 34.261 1.00 13.11 241 ASP A C 1
ATOM 1822 O O . ASP A 1 241 ? 0.445 2.922 33.306 1.00 15.33 241 ASP A O 1
ATOM 1827 N N A GLU A 1 242 ? -0.755 4.465 34.438 0.60 13.35 242 GLU A N 1
ATOM 1828 N N B GLU A 1 242 ? -0.711 4.531 34.367 0.40 12.65 242 GLU A N 1
ATOM 1829 C CA A GLU A 1 242 ? -1.891 4.435 33.514 0.60 13.78 242 GLU A CA 1
ATOM 1830 C CA B GLU A 1 242 ? -1.758 4.509 33.356 0.40 12.66 242 GLU A CA 1
ATOM 1831 C C A GLU A 1 242 ? -1.798 5.412 32.347 0.60 12.27 242 GLU A C 1
ATOM 1832 C C B GLU A 1 242 ? -1.670 5.631 32.311 0.40 10.52 242 GLU A C 1
ATOM 1833 O O A GLU A 1 242 ? -2.558 5.314 31.394 0.60 11.17 242 GLU A O 1
ATOM 1834 O O B GLU A 1 242 ? -2.369 5.559 31.303 0.40 11.06 242 GLU A O 1
ATOM 1845 N N A LYS A 1 243 ? -0.865 6.363 32.410 0.50 11.10 243 LYS A N 1
ATOM 1846 N N B LYS A 1 243 ? -0.808 6.636 32.503 0.50 11.05 243 LYS A N 1
ATOM 1847 C CA A LYS A 1 243 ? -0.807 7.407 31.384 0.50 12.47 243 LYS A CA 1
ATOM 1848 C CA B LYS A 1 243 ? -0.740 7.705 31.528 0.50 9.37 243 LYS A CA 1
ATOM 1849 C C A LYS A 1 243 ? 0.597 7.860 31.035 0.50 9.95 243 LYS A C 1
ATOM 1850 C C B LYS A 1 243 ? 0.680 7.999 31.110 0.50 11.25 243 LYS A C 1
ATOM 1851 O O A LYS A 1 243 ? 1.501 7.814 31.874 0.50 11.86 243 LYS A O 1
ATOM 1852 O O B LYS A 1 243 ? 1.637 7.783 31.860 0.50 13.33 243 LYS A O 1
ATOM 1863 N N A LEU A 1 244 ? 0.749 8.299 29.790 0.50 9.56 244 LEU A N 1
ATOM 1864 N N B LEU A 1 244 ? 0.763 8.485 29.883 0.50 11.53 244 LEU A N 1
ATOM 1865 C CA A LEU A 1 244 ? 1.957 9.009 29.373 0.50 11.22 244 LEU A CA 1
ATOM 1866 C CA B LEU A 1 244 ? 1.991 8.938 29.273 0.50 11.77 244 LEU A CA 1
ATOM 1867 C C A LEU A 1 244 ? 1.610 10.462 29.155 0.50 12.08 244 LEU A C 1
ATOM 1868 C C B LEU A 1 244 ? 1.758 10.429 28.934 0.50 11.48 244 LEU A C 1
ATOM 1869 O O A LEU A 1 244 ? 0.567 10.800 28.583 0.50 12.18 244 LEU A O 1
ATOM 1870 O O B LEU A 1 244 ? 0.898 10.756 28.093 0.50 11.45 244 LEU A O 1
ATOM 1879 N N . LEU A 1 245 ? 2.512 11.315 29.598 1.00 11.50 245 LEU A N 1
ATOM 1880 C CA . LEU A 1 245 ? 2.359 12.767 29.504 1.00 10.99 245 LEU A CA 1
ATOM 1881 C C . LEU A 1 245 ? 3.309 13.386 28.480 1.00 11.23 245 LEU A C 1
ATOM 1882 O O . LEU A 1 245 ? 4.534 13.244 28.605 1.00 12.25 245 LEU A O 1
ATOM 1887 N N . TYR A 1 246 ? 2.710 13.995 27.466 1.00 10.29 246 TYR A N 1
ATOM 1888 C CA . TYR A 1 246 ? 3.404 14.704 26.400 1.00 9.95 246 TYR A CA 1
ATOM 1889 C C . TYR A 1 246 ? 3.328 16.188 26.699 1.00 9.49 246 TYR A C 1
ATOM 1890 O O . TYR A 1 246 ? 2.234 16.755 26.722 1.00 11.37 246 TYR A O 1
ATOM 1899 N N . ASP A 1 247 ? 4.475 16.830 26.948 1.00 9.98 247 ASP A N 1
ATOM 1900 C CA . ASP A 1 247 ? 4.539 18.264 27.194 1.00 10.55 247 ASP A CA 1
ATOM 1901 C C . ASP A 1 247 ? 5.225 18.967 26.019 1.00 10.72 247 ASP A C 1
ATOM 1902 O O . ASP A 1 247 ? 6.178 18.444 25.434 1.00 11.38 247 ASP A O 1
ATOM 1907 N N . PHE A 1 248 ? 4.729 20.149 25.709 1.00 11.84 248 PHE A N 1
ATOM 1908 C CA . PHE A 1 248 ? 5.228 20.980 24.630 1.00 12.35 248 PHE A CA 1
ATOM 1909 C C . PHE A 1 248 ? 5.749 22.268 25.235 1.00 12.62 248 PHE A C 1
ATOM 1910 O O . PHE A 1 248 ? 5.026 22.968 25.956 1.00 14.62 248 PHE A O 1
ATOM 1918 N N . ARG A 1 249 ? 7.008 22.563 24.937 1.00 13.08 249 ARG A N 1
ATOM 1919 C CA . ARG A 1 249 ? 7.669 23.741 25.457 1.00 15.07 249 ARG A CA 1
ATOM 1920 C C . ARG A 1 249 ? 8.236 24.629 24.362 1.00 16.41 249 ARG A C 1
ATOM 1921 O O . ARG A 1 249 ? 8.735 24.113 23.346 1.00 16.75 249 ARG A O 1
ATOM 1929 N N . THR A 1 250 ? 8.196 25.950 24.582 1.00 17.42 250 THR A N 1
ATOM 1930 C CA . THR A 1 250 ? 8.800 26.888 23.637 1.00 24.47 250 THR A CA 1
ATOM 1931 C C . THR A 1 250 ? 10.300 26.876 23.861 1.00 30.36 250 THR A C 1
ATOM 1932 O O . THR A 1 250 ? 10.761 26.371 24.882 1.00 31.36 250 THR A O 1
ATOM 1936 N N . GLY A 1 252 ? 12.199 29.800 25.636 1.00 38.08 252 GLY A N 1
ATOM 1937 C CA . GLY A 1 252 ? 12.745 29.738 26.993 1.00 35.36 252 GLY A CA 1
ATOM 1938 C C . GLY A 1 252 ? 12.200 28.592 27.819 1.00 29.50 252 GLY A C 1
ATOM 1939 O O . GLY A 1 252 ? 12.179 28.644 29.040 1.00 37.56 252 GLY A O 1
ATOM 1940 N N . PHE A 1 253 ? 11.750 27.549 27.141 1.00 26.00 253 PHE A N 1
ATOM 1941 C CA . PHE A 1 253 ? 11.235 26.344 27.771 1.00 24.86 253 PHE A CA 1
ATOM 1942 C C . PHE A 1 253 ? 9.910 26.548 28.486 1.00 28.79 253 PHE A C 1
ATOM 1943 O O . PHE A 1 253 ? 9.568 25.786 29.392 1.00 29.50 253 PHE A O 1
ATOM 1951 N N . GLN A 1 254 ? 9.143 27.546 28.043 1.00 22.59 254 GLN A N 1
ATOM 1952 C CA . GLN A 1 254 ? 7.811 27.762 28.591 1.00 21.98 254 GLN A CA 1
ATOM 1953 C C . GLN A 1 254 ? 6.935 26.589 28.182 1.00 21.87 254 GLN A C 1
ATOM 1954 O O . GLN A 1 254 ? 6.782 26.320 27.010 1.00 19.43 254 GLN A O 1
ATOM 1960 N N . ASN A 1 255 ? 6.372 25.915 29.168 1.00 22.11 255 ASN A N 1
ATOM 1961 C CA . ASN A 1 255 ? 5.485 24.786 28.936 1.00 25.11 255 ASN A CA 1
ATOM 1962 C C . ASN A 1 255 ? 4.114 25.313 28.520 1.00 19.67 255 ASN A C 1
ATOM 1963 O O . ASN A 1 255 ? 3.475 25.989 29.314 1.00 25.16 255 ASN A O 1
ATOM 1968 N N . PHE A 1 256 ? 3.681 25.029 27.289 1.00 16.67 256 PHE A N 1
ATOM 1969 C CA . PHE A 1 256 ? 2.450 25.612 26.758 1.00 17.19 256 PHE A CA 1
ATOM 1970 C C . PHE A 1 256 ? 1.306 24.643 26.472 1.00 15.54 256 PHE A C 1
ATOM 1971 O O . PHE A 1 256 ? 0.191 25.097 26.154 1.00 18.05 256 PHE A O 1
ATOM 1979 N N . PHE A 1 257 ? 1.559 23.333 26.534 1.00 14.69 257 PHE A N 1
ATOM 1980 C CA . PHE A 1 257 ? 0.476 22.368 26.387 1.00 13.90 257 PHE A CA 1
ATOM 1981 C C . PHE A 1 257 ? 0.903 21.031 26.940 1.00 13.64 257 PHE A C 1
ATOM 1982 O O . PHE A 1 257 ? 2.074 20.675 26.839 1.00 14.57 257 PHE A O 1
ATOM 1990 N N . SER A 1 258 ? -0.063 20.323 27.526 1.00 12.58 258 SER A N 1
ATOM 1991 C CA . SER A 1 258 ? 0.122 18.970 28.030 1.00 13.12 258 SER A CA 1
ATOM 1992 C C . SER A 1 258 ? -0.961 18.064 27.434 1.00 11.83 258 SER A C 1
ATOM 1993 O O . SER A 1 258 ? -2.111 18.448 27.338 1.00 14.34 258 SER A O 1
ATOM 1996 N N . TYR A 1 259 ? -0.578 16.857 27.068 1.00 11.93 259 TYR A N 1
ATOM 1997 C CA . TYR A 1 259 ? -1.512 15.867 26.549 1.00 12.29 259 TYR A CA 1
ATOM 1998 C C . TYR A 1 259 ? -1.213 14.532 27.225 1.00 11.03 259 TYR A C 1
ATOM 1999 O O . TYR A 1 259 ? -0.073 14.108 27.255 1.00 11.34 259 TYR A O 1
ATOM 2008 N N . ASN A 1 260 ? -2.221 13.917 27.823 1.00 11.69 260 ASN A N 1
ATOM 2009 C CA . ASN A 1 260 ? -2.078 12.586 28.438 1.00 12.04 260 ASN A CA 1
ATOM 2010 C C . ASN A 1 260 ? -2.706 11.532 27.581 1.00 12.10 260 ASN A C 1
ATOM 2011 O O . ASN A 1 260 ? -3.854 11.615 27.179 1.00 19.80 260 ASN A O 1
ATOM 2016 N N . ALA A 1 261 ? -1.927 10.520 27.288 1.00 11.19 261 ALA A N 1
ATOM 2017 C CA . ALA A 1 261 ? -2.375 9.363 26.541 1.00 11.52 261 ALA A CA 1
ATOM 2018 C C . ALA A 1 261 ? -2.375 8.151 27.460 1.00 10.32 261 ALA A C 1
ATOM 2019 O O . ALA A 1 261 ? -1.581 8.074 28.392 1.00 12.50 261 ALA A O 1
ATOM 2021 N N . ALA A 1 262 ? -3.246 7.193 27.180 1.00 10.56 262 ALA A N 1
ATOM 2022 C CA . ALA A 1 262 ? -3.183 5.914 27.889 1.00 10.79 262 ALA A CA 1
ATOM 2023 C C . ALA A 1 262 ? -1.807 5.309 27.677 1.00 10.84 262 ALA A C 1
ATOM 2024 O O . ALA A 1 262 ? -1.289 5.338 26.573 1.00 11.23 262 ALA A O 1
ATOM 2026 N N . ARG A 1 263 ? -1.256 4.718 28.744 1.00 9.99 263 ARG A N 1
ATOM 2027 C CA . ARG A 1 263 ? 0.099 4.166 28.696 1.00 10.63 263 ARG A CA 1
ATOM 2028 C C . ARG A 1 263 ? 0.126 2.659 28.470 1.00 9.98 263 ARG A C 1
ATOM 2029 O O . ARG A 1 263 ? -0.493 1.887 29.224 1.00 11.67 263 ARG A O 1
ATOM 2037 N N . GLU A 1 264 ? 0.837 2.259 27.429 1.00 10.19 264 GLU A N 1
ATOM 2038 C CA . GLU A 1 264 ? 1.125 0.853 27.208 1.00 10.94 264 GLU A CA 1
ATOM 2039 C C . GLU A 1 264 ? 2.511 0.536 27.755 1.00 10.86 264 GLU A C 1
ATOM 2040 O O . GLU A 1 264 ? 3.372 1.426 27.920 1.00 11.85 264 GLU A O 1
ATOM 2046 N N . TYR A 1 265 ? 2.729 -0.734 28.001 1.00 11.74 265 TYR A N 1
ATOM 2047 C CA . TYR A 1 265 ? 3.992 -1.210 28.509 1.00 12.28 265 TYR A CA 1
ATOM 2048 C C . TYR A 1 265 ? 4.202 -2.637 28.046 1.00 14.56 265 TYR A C 1
ATOM 2049 O O . TYR A 1 265 ? 3.260 -3.334 27.717 1.00 16.09 265 TYR A O 1
ATOM 2058 N N . ASP A 1 266 ? 5.451 -3.027 27.953 1.00 19.12 266 ASP A N 1
ATOM 2059 C CA . ASP A 1 266 ? 5.748 -4.378 27.531 1.00 24.16 266 ASP A CA 1
ATOM 2060 C C . ASP A 1 266 ? 6.566 -4.976 28.652 1.00 27.24 266 ASP A C 1
ATOM 2061 O O . ASP A 1 266 ? 6.571 -4.439 29.772 1.00 26.29 266 ASP A O 1
ATOM 2066 N N . GLU A 1 267 ? 7.256 -6.072 28.352 1.00 30.40 267 GLU A N 1
ATOM 2067 C CA . GLU A 1 267 ? 8.049 -6.772 29.355 1.00 34.31 267 GLU A CA 1
ATOM 2068 C C . GLU A 1 267 ? 9.234 -5.966 29.870 1.00 30.87 267 GLU A C 1
ATOM 2069 O O . GLU A 1 267 ? 9.694 -6.211 30.968 1.00 34.55 267 GLU A O 1
ATOM 2075 N N . LEU A 1 268 ? 9.665 -4.957 29.118 1.00 25.62 268 LEU A N 1
ATOM 2076 C CA . LEU A 1 268 ? 10.833 -4.166 29.471 1.00 25.58 268 LEU A CA 1
ATOM 2077 C C . LEU A 1 268 ? 10.555 -2.796 30.085 1.00 23.52 268 LEU A C 1
ATOM 2078 O O . LEU A 1 268 ? 11.467 -2.187 30.636 1.00 28.72 268 LEU A O 1
ATOM 2083 N N . GLY A 1 269 ? 9.308 -2.334 30.032 1.00 19.81 269 GLY A N 1
ATOM 2084 C CA . GLY A 1 269 ? 8.957 -1.002 30.535 1.00 21.97 269 GLY A CA 1
ATOM 2085 C C . GLY A 1 269 ? 7.931 -0.295 29.656 1.00 15.78 269 GLY A C 1
ATOM 2086 O O . GLY A 1 269 ? 7.207 -0.931 28.897 1.00 16.71 269 GLY A O 1
ATOM 2087 N N . THR A 1 270 ? 7.875 1.032 29.754 1.00 15.07 270 THR A N 1
ATOM 2088 C CA . THR A 1 270 ? 6.928 1.807 28.988 1.00 14.20 270 THR A CA 1
ATOM 2089 C C . THR A 1 270 ? 7.128 1.619 27.494 1.00 12.83 270 THR A C 1
ATOM 2090 O O . THR A 1 270 ? 8.250 1.561 27.011 1.00 16.09 270 THR A O 1
ATOM 2094 N N . PHE A 1 271 ? 6.017 1.542 26.759 1.00 13.61 271 PHE A N 1
ATOM 2095 C CA . PHE A 1 271 ? 6.043 1.461 25.309 1.00 13.79 271 PHE A CA 1
ATOM 2096 C C . PHE A 1 271 ? 5.585 2.814 24.762 1.00 14.43 271 PHE A C 1
ATOM 2097 O O . PHE A 1 271 ? 4.553 3.323 25.172 1.00 21.20 271 PHE A O 1
ATOM 2105 N N . VAL A 1 272 ? 6.341 3.418 23.847 1.00 11.46 272 VAL A N 1
ATOM 2106 C CA . VAL A 1 272 ? 5.967 4.721 23.295 1.00 10.23 272 VAL A CA 1
ATOM 2107 C C . VAL A 1 272 ? 5.561 4.518 21.842 1.00 10.10 272 VAL A C 1
ATOM 2108 O O . VAL A 1 272 ? 6.364 4.092 21.014 1.00 11.52 272 VAL A O 1
ATOM 2112 N N . PRO A 1 273 ? 4.311 4.835 21.498 1.00 9.49 273 PRO A N 1
ATOM 2113 C CA . PRO A 1 273 ? 3.895 4.708 20.119 1.00 9.56 273 PRO A CA 1
ATOM 2114 C C . PRO A 1 273 ? 4.631 5.684 19.205 1.00 9.09 273 PRO A C 1
ATOM 2115 O O . PRO A 1 273 ? 5.231 6.684 19.665 1.00 9.96 273 PRO A O 1
ATOM 2119 N N . TYR A 1 274 ? 4.593 5.448 17.906 1.00 9.37 274 TYR A N 1
ATOM 2120 C CA . TYR A 1 274 ? 5.217 6.348 16.974 1.00 9.60 274 TYR A CA 1
ATOM 2121 C C . TYR A 1 274 ? 4.527 7.717 16.914 1.00 8.69 274 TYR A C 1
ATOM 2122 O O . TYR A 1 274 ? 3.302 7.829 16.988 1.00 9.14 274 TYR A O 1
ATOM 2131 N N . PHE A 1 275 ? 5.338 8.767 16.728 1.00 8.75 275 PHE A N 1
ATOM 2132 C CA . PHE A 1 275 ? 4.873 10.104 16.446 1.00 8.96 275 PHE A CA 1
ATOM 2133 C C . PHE A 1 275 ? 5.638 10.621 15.243 1.00 7.95 275 PHE A C 1
ATOM 2134 O O . PHE A 1 275 ? 6.719 10.150 14.910 1.00 9.05 275 PHE A O 1
ATOM 2142 N N . ASP A 1 276 ? 5.074 11.629 14.596 1.00 8.97 276 ASP A N 1
ATOM 2143 C CA . ASP A 1 276 ? 5.716 12.285 13.446 1.00 9.59 276 ASP A CA 1
ATOM 2144 C C . ASP A 1 276 ? 6.790 13.219 13.941 1.00 9.23 276 ASP A C 1
ATOM 2145 O O . ASP A 1 276 ? 6.531 14.159 14.695 1.00 11.16 276 ASP A O 1
ATOM 2150 N N . THR A 1 277 ? 8.033 12.953 13.558 1.00 9.31 277 THR A N 1
ATOM 2151 C CA . THR A 1 277 ? 9.142 13.792 13.978 1.00 10.76 277 THR A CA 1
ATOM 2152 C C . THR A 1 277 ? 9.098 15.192 13.395 1.00 11.90 277 THR A C 1
ATOM 2153 O O . THR A 1 277 ? 9.730 16.090 13.923 1.00 14.74 277 THR A O 1
ATOM 2157 N N A ASN A 1 278 ? 8.318 15.379 12.347 0.50 10.59 278 ASN A N 1
ATOM 2158 N N B ASN A 1 278 ? 8.356 15.415 12.313 0.50 10.74 278 ASN A N 1
ATOM 2159 C CA A ASN A 1 278 ? 8.193 16.653 11.712 0.50 10.37 278 ASN A CA 1
ATOM 2160 C CA B ASN A 1 278 ? 8.281 16.746 11.717 0.50 11.55 278 ASN A CA 1
ATOM 2161 C C A ASN A 1 278 ? 7.028 17.455 12.310 0.50 12.30 278 ASN A C 1
ATOM 2162 C C B ASN A 1 278 ? 7.182 17.631 12.293 0.50 11.71 278 ASN A C 1
ATOM 2163 O O A ASN A 1 278 ? 6.055 17.760 11.627 0.50 15.81 278 ASN A O 1
ATOM 2164 O O B ASN A 1 278 ? 6.470 18.258 11.549 0.50 15.90 278 ASN A O 1
ATOM 2173 N N . PHE A 1 279 ? 7.080 17.704 13.612 1.00 13.41 279 PHE A N 1
ATOM 2174 C CA . PHE A 1 279 ? 6.030 18.446 14.299 1.00 12.96 279 PHE A CA 1
ATOM 2175 C C . PHE A 1 279 ? 6.350 19.928 14.415 1.00 13.48 279 PHE A C 1
ATOM 2176 O O . PHE A 1 279 ? 7.492 20.362 14.211 1.00 15.05 279 PHE A O 1
ATOM 2184 N N . ASP A 1 280 ? 5.309 20.696 14.726 1.00 15.48 280 ASP A N 1
ATOM 2185 C CA . ASP A 1 280 ? 5.463 22.111 14.933 1.00 16.96 280 ASP A CA 1
ATOM 2186 C C . ASP A 1 280 ? 4.435 22.603 15.963 1.00 16.70 280 ASP A C 1
ATOM 2187 O O . ASP A 1 280 ? 3.675 21.822 16.514 1.00 16.12 280 ASP A O 1
ATOM 2192 N N A LYS A 1 281 ? 4.400 23.908 16.199 0.50 17.14 281 LYS A N 1
ATOM 2193 N N B LYS A 1 281 ? 4.404 23.904 16.213 0.50 17.00 281 LYS A N 1
ATOM 2194 C CA A LYS A 1 281 ? 3.530 24.481 17.215 0.50 19.71 281 LYS A CA 1
ATOM 2195 C CA B LYS A 1 281 ? 3.545 24.443 17.251 0.50 18.39 281 LYS A CA 1
ATOM 2196 C C A LYS A 1 281 ? 2.049 24.186 16.994 0.50 14.96 281 LYS A C 1
ATOM 2197 C C B LYS A 1 281 ? 2.044 24.226 16.989 0.50 14.75 281 LYS A C 1
ATOM 2198 O O A LYS A 1 281 ? 1.271 24.281 17.930 0.50 15.07 281 LYS A O 1
ATOM 2199 O O B LYS A 1 281 ? 1.249 24.407 17.898 0.50 15.57 281 LYS A O 1
ATOM 2210 N N . ASN A 1 282 ? 1.662 23.897 15.751 1.00 14.91 282 ASN A N 1
ATOM 2211 C CA . ASN A 1 282 ? 0.264 23.588 15.428 1.00 15.87 282 ASN A CA 1
ATOM 2212 C C . ASN A 1 282 ? -0.097 22.167 15.019 1.00 15.48 282 ASN A C 1
ATOM 2213 O O . ASN A 1 282 ? -1.288 21.888 14.850 1.00 16.42 282 ASN A O 1
ATOM 2218 N N . THR A 1 283 ? 0.895 21.311 14.842 1.00 14.97 283 THR A N 1
ATOM 2219 C CA . THR A 1 283 ? 0.617 19.958 14.368 1.00 14.72 283 THR A CA 1
ATOM 2220 C C . THR A 1 283 ? 1.589 18.992 14.998 1.00 13.09 283 THR A C 1
ATOM 2221 O O . THR A 1 283 ? 2.796 19.055 14.774 1.00 16.08 283 THR A O 1
ATOM 2225 N N . PHE A 1 284 ? 1.027 18.100 15.798 1.00 10.39 284 PHE A N 1
ATOM 2226 C CA . PHE A 1 284 ? 1.763 16.986 16.381 1.00 9.73 284 PHE A CA 1
ATOM 2227 C C . PHE A 1 284 ? 0.903 15.741 16.158 1.00 9.19 284 PHE A C 1
ATOM 2228 O O . PHE A 1 284 ? -0.194 15.622 16.681 1.00 12.40 284 PHE A O 1
ATOM 2236 N N . LEU A 1 285 ? 1.404 14.852 15.325 1.00 8.52 285 LEU A N 1
ATOM 2237 C CA . LEU A 1 285 ? 0.689 13.594 14.988 1.00 9.03 285 LEU A CA 1
ATOM 2238 C C . LEU A 1 285 ? 1.272 12.440 15.744 1.00 8.14 285 LEU A C 1
ATOM 2239 O O . LEU A 1 285 ? 2.483 12.243 15.748 1.00 8.81 285 LEU A O 1
ATOM 2244 N N . THR A 1 286 ? 0.407 11.667 16.399 1.00 8.82 286 THR A N 1
ATOM 2245 C CA . THR A 1 286 ? 0.872 10.497 17.142 1.00 8.76 286 THR A CA 1
ATOM 2246 C C . THR A 1 286 ? -0.189 9.422 17.162 1.00 8.22 286 THR A C 1
ATOM 2247 O O . THR A 1 286 ? -1.391 9.708 17.133 1.00 9.72 286 THR A O 1
ATOM 2251 N N . PHE A 1 287 ? 0.263 8.182 17.257 1.00 7.89 287 PHE A N 1
ATOM 2252 C CA . PHE A 1 287 ? -0.629 7.093 17.618 1.00 8.16 287 PHE A CA 1
ATOM 2253 C C . PHE A 1 287 ? -0.864 7.138 19.120 1.00 8.39 287 PHE A C 1
ATOM 2254 O O . PHE A 1 287 ? 0.003 7.550 19.920 1.00 9.17 287 PHE A O 1
ATOM 2262 N N . VAL A 1 288 ? -2.061 6.702 19.509 1.00 9.13 288 VAL A N 1
ATOM 2263 C CA . VAL A 1 288 ? -2.500 6.688 20.887 1.00 9.70 288 VAL A CA 1
ATOM 2264 C C . VAL A 1 288 ? -3.247 5.365 21.125 1.00 9.50 288 VAL A C 1
ATOM 2265 O O . VAL A 1 288 ? -4.111 5.033 20.351 1.00 9.61 288 VAL A O 1
ATOM 2269 N N . PRO A 1 289 ? -2.958 4.683 22.236 1.00 9.47 289 PRO A N 1
ATOM 2270 C CA . PRO A 1 289 ? -3.682 3.458 22.534 1.00 10.08 289 PRO A CA 1
ATOM 2271 C C . PRO A 1 289 ? -5.066 3.761 23.071 1.00 10.16 289 PRO A C 1
ATOM 2272 O O . PRO A 1 289 ? -5.288 4.809 23.633 1.00 11.28 289 PRO A O 1
ATOM 2276 N N . TYR A 1 290 ? -5.961 2.792 22.957 1.00 10.67 290 TYR A N 1
ATOM 2277 C CA . TYR A 1 290 ? -7.297 2.926 23.498 1.00 11.29 290 TYR A CA 1
ATOM 2278 C C . TYR A 1 290 ? -7.383 2.701 25.001 1.00 13.09 290 TYR A C 1
ATOM 2279 O O . TYR A 1 290 ? -8.318 3.164 25.645 1.00 15.57 290 TYR A O 1
ATOM 2288 N N . LYS A 1 291 ? -6.420 1.976 25.551 1.00 14.46 291 LYS A N 1
ATOM 2289 C CA . LYS A 1 291 ? -6.438 1.715 26.979 1.00 16.16 291 LYS A CA 1
ATOM 2290 C C . LYS A 1 291 ? -5.020 1.409 27.467 1.00 12.77 291 LYS A C 1
ATOM 2291 O O . LYS A 1 291 ? -4.155 1.040 26.689 1.00 14.40 291 LYS A O 1
ATOM 2297 N N . SER A 1 292 ? -4.803 1.652 28.749 1.00 13.48 292 SER A N 1
ATOM 2298 C CA . SER A 1 292 ? -3.536 1.348 29.364 1.00 12.21 292 SER A CA 1
ATOM 2299 C C . SER A 1 292 ? -3.459 -0.142 29.569 1.00 13.35 292 SER A C 1
ATOM 2300 O O . SER A 1 292 ? -4.357 -0.711 30.174 1.00 17.14 292 SER A O 1
ATOM 2303 N N . ALA A 1 293 ? -2.418 -0.774 29.050 1.00 12.41 293 ALA A N 1
ATOM 2304 C CA . ALA A 1 293 ? -2.332 -2.250 29.072 1.00 14.16 293 ALA A CA 1
ATOM 2305 C C . ALA A 1 293 ? -1.004 -2.737 28.594 1.00 14.76 293 ALA A C 1
ATOM 2306 O O . ALA A 1 293 ? -0.247 -2.004 27.984 1.00 14.81 293 ALA A O 1
ATOM 2308 N N A LYS A 1 294 ? -0.690 -3.990 28.907 0.50 16.17 294 LYS A N 1
ATOM 2309 N N B LYS A 1 294 ? -0.753 -4.014 28.847 0.50 16.71 294 LYS A N 1
ATOM 2310 C CA A LYS A 1 294 ? 0.490 -4.643 28.365 0.50 18.75 294 LYS A CA 1
ATOM 2311 C CA B LYS A 1 294 ? 0.409 -4.699 28.337 0.50 17.70 294 LYS A CA 1
ATOM 2312 C C A LYS A 1 294 ? 0.255 -4.868 26.867 0.50 19.73 294 LYS A C 1
ATOM 2313 C C B LYS A 1 294 ? 0.209 -4.790 26.827 0.50 20.34 294 LYS A C 1
ATOM 2314 O O A LYS A 1 294 ? -0.828 -5.308 26.467 0.50 30.96 294 LYS A O 1
ATOM 2315 O O B LYS A 1 294 ? -0.911 -5.029 26.366 0.50 22.91 294 LYS A O 1
ATOM 2326 N N . ILE A 1 295 ? 1.256 -4.563 26.040 1.00 22.05 295 ILE A N 1
ATOM 2327 C CA . ILE A 1 295 ? 1.098 -4.632 24.565 1.00 24.37 295 ILE A CA 1
ATOM 2328 C C . ILE A 1 295 ? 0.666 -5.999 24.067 1.00 33.39 295 ILE A C 1
ATOM 2329 O O . ILE A 1 295 ? 1.193 -7.004 24.506 1.00 39.09 295 ILE A O 1
ATOM 2334 N N . GLY A 1 298 ? -2.507 -7.542 18.247 1.00 44.82 298 GLY A N 1
ATOM 2335 C CA . GLY A 1 298 ? -3.604 -7.018 17.424 1.00 44.24 298 GLY A CA 1
ATOM 2336 C C . GLY A 1 298 ? -3.145 -5.827 16.582 1.00 32.35 298 GLY A C 1
ATOM 2337 O O . GLY A 1 298 ? -2.222 -5.120 16.975 1.00 33.30 298 GLY A O 1
ATOM 2338 N N . ALA A 1 299 ? -3.752 -5.666 15.402 1.00 30.32 299 ALA A N 1
ATOM 2339 C CA . ALA A 1 299 ? -3.383 -4.609 14.452 1.00 26.51 299 ALA A CA 1
ATOM 2340 C C . ALA A 1 299 ? -4.350 -3.424 14.424 1.00 22.74 299 ALA A C 1
ATOM 2341 O O . ALA A 1 299 ? -4.264 -2.592 13.536 1.00 25.06 299 ALA A O 1
ATOM 2343 N N . LYS A 1 300 ? -5.263 -3.376 15.386 1.00 20.91 300 LYS A N 1
ATOM 2344 C CA . LYS A 1 300 ? -6.257 -2.299 15.500 1.00 19.92 300 LYS A CA 1
ATOM 2345 C C . LYS A 1 300 ? -6.268 -1.664 16.900 1.00 17.30 300 LYS A C 1
ATOM 2346 O O . LYS A 1 300 ? -7.292 -1.208 17.402 1.00 19.71 300 LYS A O 1
ATOM 2352 N N . GLU A 1 301 ? -5.105 -1.581 17.499 1.00 14.92 301 GLU A N 1
ATOM 2353 C CA . GLU A 1 301 ? -5.027 -1.196 18.879 1.00 17.65 301 GLU A CA 1
ATOM 2354 C C . GLU A 1 301 ? -4.840 0.295 19.095 1.00 11.36 301 GLU A C 1
ATOM 2355 O O . GLU A 1 301 ? -4.794 0.697 20.250 1.00 14.42 301 GLU A O 1
ATOM 2361 N N . TYR A 1 302 ? -4.805 1.090 18.018 1.00 11.57 302 TYR A N 1
ATOM 2362 C CA . TYR A 1 302 ? -4.473 2.523 18.142 1.00 9.34 302 TYR A CA 1
ATOM 2363 C C . TYR A 1 302 ? -5.389 3.379 17.328 1.00 10.37 302 TYR A C 1
ATOM 2364 O O . TYR A 1 302 ? -5.988 2.942 16.365 1.00 12.23 302 TYR A O 1
ATOM 2373 N N . LYS A 1 303 ? -5.408 4.648 17.716 1.00 9.91 303 LYS A N 1
ATOM 2374 C CA . LYS A 1 303 ? -5.950 5.697 16.851 1.00 10.35 303 LYS A CA 1
ATOM 2375 C C . LYS A 1 303 ? -4.823 6.673 16.524 1.00 9.31 303 LYS A C 1
ATOM 2376 O O . LYS A 1 303 ? -3.888 6.832 17.273 1.00 9.27 303 LYS A O 1
ATOM 2382 N N . LEU A 1 304 ? -4.945 7.248 15.347 1.00 9.83 304 LEU A N 1
ATOM 2383 C CA . LEU A 1 304 ? -4.021 8.283 14.890 1.00 9.11 304 LEU A CA 1
ATOM 2384 C C . LEU A 1 304 ? -4.667 9.619 15.192 1.00 9.16 304 LEU A C 1
ATOM 2385 O O . LEU A 1 304 ? -5.764 9.920 14.708 1.00 10.23 304 LEU A O 1
ATOM 2390 N N A VAL A 1 305 ? -3.986 10.434 15.980 0.50 9.91 305 VAL A N 1
ATOM 2391 N N B VAL A 1 305 ? -3.967 10.422 15.996 0.50 9.95 305 VAL A N 1
ATOM 2392 C CA A VAL A 1 305 ? -4.535 11.733 16.292 0.50 10.73 305 VAL A CA 1
ATOM 2393 C CA B VAL A 1 305 ? -4.477 11.693 16.519 0.50 9.68 305 VAL A CA 1
ATOM 2394 C C A VAL A 1 305 ? -3.607 12.837 15.867 0.50 10.60 305 VAL A C 1
ATOM 2395 C C B VAL A 1 305 ? -3.603 12.892 16.152 0.50 9.99 305 VAL A C 1
ATOM 2396 O O A VAL A 1 305 ? -2.413 12.646 15.629 0.50 9.80 305 VAL A O 1
ATOM 2397 O O B VAL A 1 305 ? -2.388 12.827 16.318 0.50 10.12 305 VAL A O 1
ATOM 2404 N N . LYS A 1 306 ? -4.242 13.989 15.679 1.00 10.70 306 LYS A N 1
ATOM 2405 C CA . LYS A 1 306 ? -3.551 15.247 15.391 1.00 10.54 306 LYS A CA 1
ATOM 2406 C C . LYS A 1 306 ? -3.837 16.204 16.542 1.00 11.90 306 LYS A C 1
ATOM 2407 O O . LYS A 1 306 ? -5.002 16.499 16.859 1.00 14.45 306 LYS A O 1
ATOM 2413 N N . ILE A 1 307 ? -2.758 16.616 17.181 1.00 11.62 307 ILE A N 1
ATOM 2414 C CA . ILE A 1 307 ? -2.856 17.579 18.259 1.00 12.35 307 ILE A CA 1
ATOM 2415 C C . ILE A 1 307 ? -2.300 18.912 17.797 1.00 11.63 307 ILE A C 1
ATOM 2416 O O . ILE A 1 307 ? -1.273 18.996 17.141 1.00 12.46 307 ILE A O 1
ATOM 2421 N N . ASP A 1 308 ? -3.040 19.977 18.095 1.00 11.55 308 ASP A N 1
ATOM 2422 C CA . ASP A 1 308 ? -2.580 21.334 17.845 1.00 11.67 308 ASP A CA 1
ATOM 2423 C C . ASP A 1 308 ? -2.274 21.900 19.232 1.00 12.04 308 ASP A C 1
ATOM 2424 O O . ASP A 1 308 ? -3.167 22.329 19.949 1.00 12.50 308 ASP A O 1
ATOM 2429 N N . PRO A 1 309 ? -0.990 21.903 19.637 1.00 12.38 309 PRO A N 1
ATOM 2430 C CA . PRO A 1 309 ? -0.694 22.304 21.016 1.00 12.56 309 PRO A CA 1
ATOM 2431 C C . PRO A 1 309 ? -0.934 23.791 21.279 1.00 13.84 309 PRO A C 1
ATOM 2432 O O . PRO A 1 309 ? -1.237 24.159 22.406 1.00 16.59 309 PRO A O 1
ATOM 2436 N N . THR A 1 310 ? -0.780 24.631 20.254 1.00 13.30 310 THR A N 1
ATOM 2437 C CA . THR A 1 310 ? -1.038 26.066 20.425 1.00 14.47 310 THR A CA 1
ATOM 2438 C C . THR A 1 310 ? -2.525 26.331 20.646 1.00 16.27 310 THR A C 1
ATOM 2439 O O . THR A 1 310 ? -2.920 27.115 21.532 1.00 18.73 310 THR A O 1
ATOM 2443 N N A ASN A 1 311 ? -3.358 25.672 19.845 0.60 14.60 311 ASN A N 1
ATOM 2444 N N B ASN A 1 311 ? -3.366 25.695 19.841 0.40 14.89 311 ASN A N 1
ATOM 2445 C CA A ASN A 1 311 ? -4.795 25.846 19.935 0.60 17.92 311 ASN A CA 1
ATOM 2446 C CA B ASN A 1 311 ? -4.801 25.876 19.966 0.40 17.18 311 ASN A CA 1
ATOM 2447 C C A ASN A 1 311 ? -5.433 24.943 20.978 0.60 17.71 311 ASN A C 1
ATOM 2448 C C B ASN A 1 311 ? -5.447 24.913 20.952 0.40 17.38 311 ASN A C 1
ATOM 2449 O O A ASN A 1 311 ? -6.629 25.037 21.245 0.60 21.19 311 ASN A O 1
ATOM 2450 O O B ASN A 1 311 ? -6.662 24.941 21.156 0.40 20.14 311 ASN A O 1
ATOM 2459 N N . LYS A 1 312 ? -4.620 24.077 21.576 1.00 17.03 312 LYS A N 1
ATOM 2460 C CA . LYS A 1 312 ? -5.098 23.146 22.591 1.00 17.15 312 LYS A CA 1
ATOM 2461 C C . LYS A 1 312 ? -6.245 22.269 22.086 1.00 17.82 312 LYS A C 1
ATOM 2462 O O . LYS A 1 312 ? -7.257 22.124 22.767 1.00 24.18 312 LYS A O 1
ATOM 2468 N N . LYS A 1 313 ? -6.065 21.690 20.902 1.00 16.67 313 LYS A N 1
ATOM 2469 C CA . LYS A 1 313 ? -7.081 20.870 20.265 1.00 17.10 313 LYS A CA 1
ATOM 2470 C C . LYS A 1 313 ? -6.518 19.507 19.903 1.00 15.62 313 LYS A C 1
ATOM 2471 O O . LYS A 1 313 ? -5.360 19.389 19.519 1.00 16.45 313 LYS A O 1
ATOM 2477 N N . GLU A 1 314 ? -7.373 18.496 19.992 1.00 15.30 314 GLU A N 1
ATOM 2478 C CA . GLU A 1 314 ? -7.069 17.139 19.586 1.00 15.98 314 GLU A CA 1
ATOM 2479 C C . GLU A 1 314 ? -8.166 16.640 18.623 1.00 15.75 314 GLU A C 1
ATOM 2480 O O . GLU A 1 314 ? -9.364 16.803 18.895 1.00 18.35 314 GLU A O 1
ATOM 2486 N N A SER A 1 315 ? -7.747 16.050 17.505 0.50 15.71 315 SER A N 1
ATOM 2487 N N B SER A 1 315 ? -7.763 15.968 17.548 0.50 14.38 315 SER A N 1
ATOM 2488 C CA A SER A 1 315 ? -8.663 15.487 16.517 0.50 16.32 315 SER A CA 1
ATOM 2489 C CA B SER A 1 315 ? -8.707 15.446 16.569 0.50 16.11 315 SER A CA 1
ATOM 2490 C C A SER A 1 315 ? -8.198 14.083 16.157 0.50 13.28 315 SER A C 1
ATOM 2491 C C B SER A 1 315 ? -8.236 14.123 16.009 0.50 13.23 315 SER A C 1
ATOM 2492 O O A SER A 1 315 ? -7.011 13.850 16.090 0.50 16.09 315 SER A O 1
ATOM 2493 O O B SER A 1 315 ? -7.117 14.015 15.542 0.50 15.06 315 SER A O 1
ATOM 2498 N N . THR A 1 316 ? -9.121 13.138 16.010 1.00 11.62 316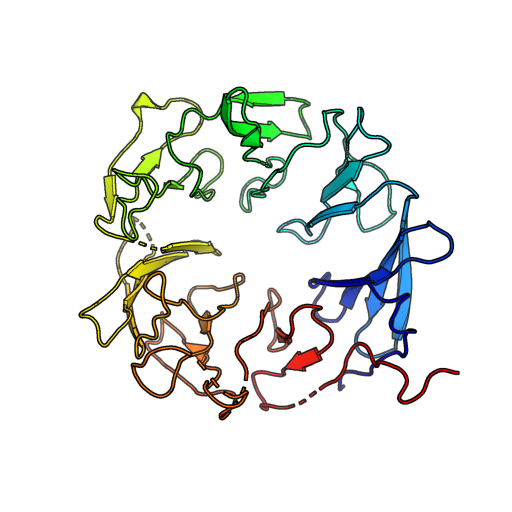 THR A N 1
ATOM 2499 C CA . THR A 1 316 ? -8.750 11.798 15.547 1.00 10.45 316 THR A CA 1
ATOM 2500 C C . THR A 1 316 ? -8.844 11.739 14.050 1.00 10.89 316 THR A C 1
ATOM 2501 O O . THR A 1 316 ? -9.870 12.077 13.466 1.00 13.56 316 THR A O 1
ATOM 2505 N N A ILE A 1 317 ? -7.745 11.374 13.414 0.50 9.87 317 ILE A N 1
ATOM 2506 N N B ILE A 1 317 ? -7.736 11.367 13.426 0.50 10.34 317 ILE A N 1
ATOM 2507 C CA A ILE A 1 317 ? -7.711 11.218 11.970 0.50 10.13 317 ILE A CA 1
ATOM 2508 C CA B ILE A 1 317 ? -7.665 11.224 11.980 0.50 11.30 317 ILE A CA 1
ATOM 2509 C C A ILE A 1 317 ? -8.333 9.891 11.566 0.50 10.23 317 ILE A C 1
ATOM 2510 C C B ILE A 1 317 ? -8.274 9.900 11.531 0.50 11.25 317 ILE A C 1
ATOM 2511 O O A ILE A 1 317 ? -9.203 9.839 10.707 0.50 11.45 317 ILE A O 1
ATOM 2512 O O B ILE A 1 317 ? -9.065 9.866 10.591 0.50 12.68 317 ILE A O 1
ATOM 2521 N N . LEU A 1 318 ? -7.856 8.810 12.181 1.00 10.47 318 LEU A N 1
ATOM 2522 C CA . LEU A 1 318 ? -8.371 7.470 11.892 1.00 11.67 318 LEU A CA 1
ATOM 2523 C C . LEU A 1 318 ? -8.366 6.623 13.143 1.00 9.89 318 LEU A C 1
ATOM 2524 O O . LEU A 1 318 ? -7.427 6.661 13.940 1.00 11.73 318 LEU A O 1
ATOM 2529 N N . GLU A 1 319 ? -9.429 5.836 13.292 1.00 9.85 319 GLU A N 1
ATOM 2530 C CA . GLU A 1 319 ? -9.527 4.875 14.380 1.00 10.64 319 GLU A CA 1
ATOM 2531 C C . GLU A 1 319 ? -9.054 3.481 13.940 1.00 9.58 319 GLU A C 1
ATOM 2532 O O . GLU A 1 319 ? -8.950 3.228 12.751 1.00 11.46 319 GLU A O 1
ATOM 2538 N N . LEU A 1 320 ? -8.753 2.654 14.933 1.00 10.58 320 LEU A N 1
ATOM 2539 C CA . LEU A 1 320 ? -8.531 1.221 14.751 1.00 11.26 320 LEU A CA 1
ATOM 2540 C C . LEU A 1 320 ? -7.454 0.925 13.756 1.00 12.59 320 LEU A C 1
ATOM 2541 O O . LEU A 1 320 ? -7.665 0.210 12.764 1.00 16.20 320 LEU A O 1
ATOM 2562 N N . ASP A 1 322 ? -2.945 0.361 13.072 1.00 11.66 322 ASP A N 1
ATOM 2563 C CA . ASP A 1 322 ? -1.697 -0.139 13.618 1.00 11.34 322 ASP A CA 1
ATOM 2564 C C . ASP A 1 322 ? -0.640 0.954 13.738 1.00 10.41 322 ASP A C 1
ATOM 2565 O O . ASP A 1 322 ? -0.536 1.888 12.908 1.00 11.96 322 ASP A O 1
ATOM 2570 N N . ASN A 1 323 ? 0.069 0.889 14.843 1.00 10.83 323 ASN A N 1
ATOM 2571 C CA . ASN A 1 323 ? 1.140 1.816 15.162 1.00 10.10 323 ASN A CA 1
ATOM 2572 C C . ASN A 1 323 ? 2.352 1.514 14.286 1.00 9.83 323 ASN A C 1
ATOM 2573 O O . ASN A 1 323 ? 2.961 0.474 14.461 1.00 11.91 323 ASN A O 1
ATOM 2578 N N . GLN A 1 324 ? 2.683 2.397 13.348 1.00 10.23 324 GLN A N 1
ATOM 2579 C CA . GLN A 1 324 ? 3.856 2.229 12.498 1.00 10.17 324 GLN A CA 1
ATOM 2580 C C . GLN A 1 324 ? 4.414 3.631 12.263 1.00 9.09 324 GLN A C 1
ATOM 2581 O O . GLN A 1 324 ? 3.731 4.616 12.535 1.00 9.42 324 GLN A O 1
ATOM 2587 N N . PRO A 1 325 ? 5.637 3.751 11.755 1.00 8.91 325 PRO A N 1
ATOM 2588 C CA . PRO A 1 325 ? 6.202 5.092 11.571 1.00 8.93 325 PRO A CA 1
ATOM 2589 C C . PRO A 1 325 ? 5.354 5.985 10.683 1.00 8.48 325 PRO A C 1
ATOM 2590 O O . PRO A 1 325 ? 4.715 5.541 9.729 1.00 9.38 325 PRO A O 1
ATOM 2594 N N . ILE A 1 326 ? 5.450 7.284 10.986 1.00 8.73 326 ILE A N 1
ATOM 2595 C CA . ILE A 1 326 ? 4.751 8.360 10.265 1.00 8.82 326 ILE A CA 1
ATOM 2596 C C . ILE A 1 326 ? 5.675 9.558 10.089 1.00 8.33 326 ILE A C 1
ATOM 2597 O O . ILE A 1 326 ? 6.455 9.844 10.957 1.00 9.08 326 ILE A O 1
ATOM 2602 N N . LEU A 1 327 ? 5.532 10.220 8.949 1.00 8.33 327 LEU A N 1
ATOM 2603 C CA . LEU A 1 327 ? 6.377 11.405 8.665 1.00 8.14 327 LEU A CA 1
ATOM 2604 C C . LEU A 1 327 ? 5.590 12.354 7.779 1.00 8.54 327 LEU A C 1
ATOM 2605 O O . LEU A 1 327 ? 5.224 12.049 6.639 1.00 8.98 327 LEU A O 1
ATOM 2610 N N . SER A 1 328 ? 5.436 13.583 8.262 1.00 9.07 328 SER A N 1
ATOM 2611 C CA . SER A 1 328 ? 4.799 14.624 7.490 1.00 9.82 328 SER A CA 1
ATOM 2612 C C . SER A 1 328 ? 5.817 15.454 6.731 1.00 10.14 328 SER A C 1
ATOM 2613 O O . SER A 1 328 ? 7.015 15.323 6.897 1.00 10.61 328 SER A O 1
ATOM 2616 N N . TYR A 1 329 ? 5.271 16.301 5.869 1.00 11.03 329 TYR A N 1
ATOM 2617 C CA . TYR A 1 329 ? 6.049 17.273 5.112 1.00 10.96 329 TYR A CA 1
ATOM 2618 C C . TYR A 1 329 ? 5.884 18.664 5.752 1.00 11.62 329 TYR A C 1
ATOM 2619 O O . TYR A 1 329 ? 5.073 18.843 6.645 1.00 12.10 329 TYR A O 1
ATOM 2628 N N . GLU A 1 330 ? 6.717 19.629 5.360 1.00 12.42 330 GLU A N 1
ATOM 2629 C CA . GLU A 1 330 ? 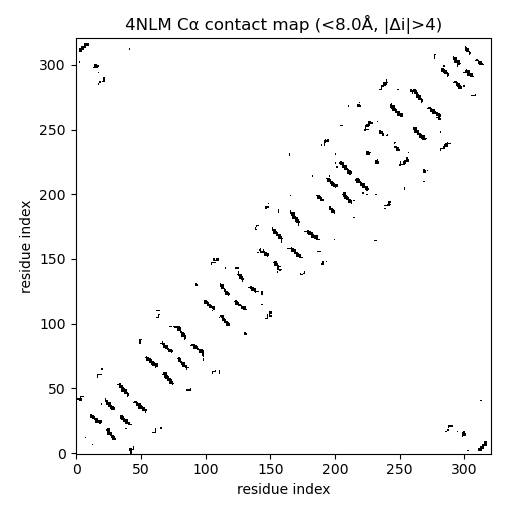6.679 20.965 5.894 1.00 15.72 330 GLU A CA 1
ATOM 2630 C C . GLU A 1 330 ? 5.320 21.596 5.762 1.00 14.55 330 GLU A C 1
ATOM 2631 O O . GLU A 1 330 ? 4.918 22.354 6.647 1.00 17.32 330 GLU A O 1
ATOM 2637 N N . THR A 1 331 ? 4.638 21.329 4.652 1.00 13.34 331 THR A N 1
ATOM 2638 C CA . THR A 1 331 ? 3.337 21.909 4.353 1.00 14.05 331 THR A CA 1
ATOM 2639 C C . THR A 1 331 ? 2.342 20.849 3.908 1.00 12.64 331 THR A C 1
ATOM 2640 O O . THR A 1 331 ? 2.742 19.718 3.596 1.00 12.71 331 THR A O 1
ATOM 2644 N N . GLY A 1 332 ? 1.061 21.177 3.921 1.00 12.70 332 GLY A N 1
ATOM 2645 C CA . GLY A 1 332 ? 0.010 20.243 3.498 1.00 12.84 332 GLY A CA 1
ATOM 2646 C C . GLY A 1 332 ? -0.269 19.174 4.523 1.00 12.28 332 GLY A C 1
ATOM 2647 O O . GLY A 1 332 ? 0.382 19.063 5.568 1.00 13.66 332 GLY A O 1
ATOM 2648 N N . ASP A 1 333 ? -1.181 18.289 4.136 1.00 11.95 333 ASP A N 1
ATOM 2649 C CA . ASP A 1 333 ? -1.732 17.283 5.052 1.00 12.99 333 ASP A CA 1
ATOM 2650 C C . ASP A 1 333 ? -1.364 15.860 4.773 1.00 11.15 333 ASP A C 1
ATOM 2651 O O . ASP A 1 333 ? -1.937 14.956 5.384 1.00 13.69 333 ASP A O 1
ATOM 2656 N N . LEU A 1 334 ? -0.415 15.637 3.891 1.00 10.43 334 LEU A N 1
ATOM 2657 C CA . LEU A 1 334 ? -0.033 14.273 3.564 1.00 9.88 334 LEU A CA 1
ATOM 2658 C C . LEU A 1 334 ? 1.055 13.765 4.505 1.00 9.70 334 LEU A C 1
ATOM 2659 O O . LEU A 1 334 ? 2.024 14.456 4.801 1.00 10.94 334 LEU A O 1
ATOM 2664 N N . VAL A 1 335 ? 0.918 12.485 4.875 1.00 9.68 335 VAL A N 1
ATOM 2665 C CA . VAL A 1 335 ? 1.820 11.879 5.854 1.00 8.93 335 VAL A CA 1
ATOM 2666 C C . VAL A 1 335 ? 2.196 10.490 5.356 1.00 8.73 335 VAL A C 1
ATOM 2667 O O . VAL A 1 335 ? 1.325 9.669 5.030 1.00 10.44 335 VAL A O 1
ATOM 2671 N N . LEU A 1 336 ? 3.492 10.234 5.246 1.00 8.57 336 LEU A N 1
ATOM 2672 C CA . LEU A 1 336 ? 3.967 8.878 4.911 1.00 8.65 336 LEU A CA 1
ATOM 2673 C C . LEU A 1 336 ? 3.716 7.998 6.104 1.00 8.11 336 LEU A C 1
ATOM 2674 O O . LEU A 1 336 ? 3.893 8.391 7.242 1.00 9.01 336 LEU A O 1
ATOM 2679 N N . TYR A 1 337 ? 3.371 6.739 5.814 1.00 9.16 337 TYR A N 1
ATOM 2680 C CA . TYR A 1 337 ? 3.020 5.775 6.838 1.00 9.21 337 TYR A CA 1
ATOM 2681 C C . TYR A 1 337 ? 3.607 4.406 6.524 1.00 9.84 337 TYR A C 1
ATOM 2682 O O . TYR A 1 337 ? 3.531 3.959 5.386 1.00 10.60 337 TYR A O 1
ATOM 2691 N N . GLY A 1 338 ? 4.136 3.767 7.561 1.00 9.68 338 GLY A N 1
ATOM 2692 C CA . GLY A 1 338 ? 4.607 2.368 7.466 1.00 10.56 338 GLY A CA 1
ATOM 2693 C C . GLY A 1 338 ? 6.076 2.251 7.720 1.00 11.32 338 GLY A C 1
ATOM 2694 O O . GLY A 1 338 ? 6.834 3.230 7.568 1.00 11.14 338 GLY A O 1
ATOM 2695 N N . TYR A 1 339 ? 6.528 1.035 8.001 1.00 11.94 339 TYR A N 1
ATOM 2696 C CA . TYR A 1 339 ? 7.937 0.819 8.201 1.00 13.49 339 TYR A CA 1
ATOM 2697 C C . TYR A 1 339 ? 8.755 1.156 6.966 1.00 13.15 339 TYR A C 1
ATOM 2698 O O . TYR A 1 339 ? 9.945 1.524 7.106 1.00 15.76 339 TYR A O 1
ATOM 2707 N N . LEU A 1 340 ? 8.164 1.057 5.769 1.00 11.21 340 LEU A N 1
ATOM 2708 C CA . LEU A 1 340 ? 8.860 1.373 4.528 1.00 11.72 340 LEU A CA 1
ATOM 2709 C C . LEU A 1 340 ? 8.329 2.673 3.878 1.00 10.07 340 LEU A C 1
ATOM 2710 O O . LEU A 1 340 ? 8.711 2.979 2.751 1.00 10.58 340 LEU A O 1
ATOM 2715 N N . PHE A 1 341 ? 7.406 3.375 4.562 1.00 10.24 341 PHE A N 1
ATOM 2716 C CA . PHE A 1 341 ? 6.783 4.596 4.053 1.00 9.84 341 PHE A CA 1
ATOM 2717 C C . PHE A 1 341 ? 6.201 4.365 2.667 1.00 11.02 341 PHE A C 1
ATOM 2718 O O . PHE A 1 341 ? 6.310 5.206 1.768 1.00 11.07 341 PHE A O 1
ATOM 2726 N N . ASP A 1 342 ? 5.493 3.238 2.527 1.00 10.93 342 ASP A N 1
ATOM 2727 C CA . ASP A 1 342 ? 4.904 2.878 1.258 1.00 11.56 342 ASP A CA 1
ATOM 2728 C C . ASP A 1 342 ? 3.443 3.270 1.092 1.00 11.54 342 ASP A C 1
ATOM 2729 O O . ASP A 1 342 ? 2.864 3.045 0.026 1.00 13.43 342 ASP A O 1
ATOM 2734 N N . LYS A 1 343 ? 2.883 3.905 2.120 1.00 10.50 343 LYS A N 1
ATOM 2735 C CA . LYS A 1 343 ? 1.521 4.434 2.098 1.00 11.04 343 LYS A CA 1
ATOM 2736 C C . LYS A 1 343 ? 1.523 5.911 2.472 1.00 10.17 343 LYS A C 1
ATOM 2737 O O . LYS A 1 343 ? 2.443 6.397 3.121 1.00 10.80 343 LYS A O 1
ATOM 2743 N N . VAL A 1 344 ? 0.461 6.588 2.053 1.00 10.71 344 VAL A N 1
ATOM 2744 C CA . VAL A 1 344 ? 0.250 7.984 2.366 1.00 10.16 344 VAL A CA 1
ATOM 2745 C C . VAL A 1 344 ? -1.124 8.164 2.982 1.00 10.80 344 VAL A C 1
ATOM 2746 O O . VAL A 1 344 ? -2.108 7.652 2.455 1.00 12.88 344 VAL A O 1
ATOM 2750 N N . ILE A 1 345 ? -1.175 8.838 4.119 1.00 9.99 345 ILE A N 1
ATOM 2751 C CA . ILE A 1 345 ? -2.431 9.213 4.741 1.00 10.35 345 ILE A CA 1
ATOM 2752 C C . ILE A 1 345 ? -2.689 10.694 4.513 1.00 10.50 345 ILE A C 1
ATOM 2753 O O . ILE A 1 345 ? -1.810 11.547 4.707 1.00 10.86 345 ILE A O 1
ATOM 2758 N N . ASP A 1 346 ? -3.900 11.042 4.077 1.00 11.29 346 ASP A N 1
ATOM 2759 C CA . ASP A 1 346 ? -4.303 12.439 3.969 1.00 12.28 346 ASP A CA 1
ATOM 2760 C C . ASP A 1 346 ? -5.003 12.763 5.292 1.00 12.46 346 ASP A C 1
ATOM 2761 O O . ASP A 1 346 ? -6.097 12.282 5.559 1.00 15.65 346 ASP A O 1
ATOM 2766 N N A THR A 1 347 ? -4.377 13.631 6.081 0.50 13.56 347 THR A N 1
ATOM 2767 N N B THR A 1 347 ? -4.386 13.609 6.121 0.50 12.67 347 THR A N 1
ATOM 2768 C CA A THR A 1 347 ? -4.851 13.926 7.422 0.50 15.03 347 THR A CA 1
ATOM 2769 C CA B THR A 1 347 ? -4.930 13.872 7.454 0.50 13.28 347 THR A CA 1
ATOM 2770 C C A THR A 1 347 ? -6.066 14.839 7.484 0.50 13.54 347 THR A C 1
ATOM 2771 C C B THR A 1 347 ? -6.179 14.724 7.445 0.50 14.08 347 THR A C 1
ATOM 2772 O O A THR A 1 347 ? -6.674 14.989 8.546 0.50 16.31 347 THR A O 1
ATOM 2773 O O B THR A 1 347 ? -6.921 14.736 8.430 0.50 16.88 347 THR A O 1
ATOM 2780 N N . LYS A 1 348 ? -6.415 15.439 6.349 1.00 13.89 348 LYS A N 1
ATOM 2781 C CA . LYS A 1 348 ? -7.601 16.272 6.240 1.00 15.20 348 LYS A CA 1
ATOM 2782 C C . LYS A 1 348 ? -8.859 15.400 6.020 1.00 15.80 348 LYS A C 1
ATOM 2783 O O . LYS A 1 348 ? -9.898 15.646 6.641 1.00 21.14 348 LYS A O 1
ATOM 2789 N N . THR A 1 349 ? -8.744 14.427 5.124 1.00 17.11 349 THR A N 1
ATOM 2790 C CA . THR A 1 349 ? -9.842 13.572 4.701 1.00 19.40 349 THR A CA 1
ATOM 2791 C C . THR A 1 349 ? -9.896 12.192 5.361 1.00 16.58 349 THR A C 1
ATOM 2792 O O . THR A 1 349 ? -10.937 11.514 5.309 1.00 19.75 349 THR A O 1
ATOM 2796 N N . GLY A 1 350 ? -8.774 11.741 5.922 1.00 13.58 350 GLY A N 1
ATOM 2797 C CA . GLY A 1 350 ? -8.677 10.412 6.467 1.00 13.56 350 GLY A CA 1
ATOM 2798 C C . GLY A 1 350 ? -8.353 9.346 5.419 1.00 12.51 350 GLY A C 1
ATOM 2799 O O . GLY A 1 350 ? -8.194 8.171 5.759 1.00 13.13 350 GLY A O 1
ATOM 2800 N N . LYS A 1 351 ? -8.314 9.709 4.141 1.00 12.86 351 LYS A N 1
ATOM 2801 C CA . LYS A 1 351 ? -8.048 8.712 3.110 1.00 13.72 351 LYS A CA 1
ATOM 2802 C C . LYS A 1 351 ? -6.610 8.238 3.103 1.00 12.88 351 LYS A C 1
ATOM 2803 O O . LYS A 1 351 ? -5.685 8.995 3.377 1.00 13.60 351 LYS A O 1
ATOM 2825 N N . TYR A 1 353 ? -3.628 5.959 0.837 1.00 12.39 353 TYR A N 1
ATOM 2826 C CA . TYR A 1 353 ? -3.224 5.627 -0.517 1.00 13.88 353 TYR A CA 1
ATOM 2827 C C . TYR A 1 353 ? -1.987 4.771 -0.514 1.00 14.89 353 TYR A C 1
ATOM 2828 O O . TYR A 1 353 ? -1.090 4.971 0.283 1.00 15.41 353 TYR A O 1
ATOM 2837 N N . ASN A 1 354 ? -1.926 3.830 -1.433 1.00 14.55 354 ASN A N 1
ATOM 2838 C CA . ASN A 1 354 ? -0.731 3.035 -1.616 1.00 15.15 354 ASN A CA 1
ATOM 2839 C C . ASN A 1 354 ? 0.164 3.800 -2.572 1.00 17.58 354 ASN A C 1
ATOM 2840 O O . ASN A 1 354 ? -0.207 4.104 -3.694 1.00 21.99 354 ASN A O 1
ATOM 2845 N N . LEU A 1 355 ? 1.335 4.179 -2.094 1.00 13.58 355 LEU A N 1
ATOM 2846 C CA . LEU A 1 355 ? 2.315 4.887 -2.917 1.00 14.84 355 LEU A CA 1
ATOM 2847 C C . LEU A 1 355 ? 3.198 3.873 -3.674 1.00 13.40 355 LEU A C 1
ATOM 2848 O O . LEU A 1 355 ? 3.495 4.059 -4.850 1.00 15.23 355 LEU A O 1
ATOM 2853 N N . ILE A 1 356 ? 3.641 2.843 -2.960 1.00 14.18 356 ILE A N 1
ATOM 2854 C CA . ILE A 1 356 ? 4.424 1.769 -3.552 1.00 13.52 356 ILE A CA 1
ATOM 2855 C C . ILE A 1 356 ? 3.614 0.492 -3.410 1.00 15.20 356 ILE A C 1
ATOM 2856 O O . ILE A 1 356 ? 3.281 0.086 -2.294 1.00 17.78 356 ILE A O 1
ATOM 2861 N N . ASN A 1 357 ? 3.277 -0.117 -4.542 1.00 18.06 357 ASN A N 1
ATOM 2862 C CA . ASN A 1 357 ? 2.468 -1.322 -4.568 1.00 20.64 357 ASN A CA 1
ATOM 2863 C C . ASN A 1 357 ? 3.322 -2.536 -4.748 1.00 22.00 357 ASN A C 1
ATOM 2864 O O . ASN A 1 357 ? 4.203 -2.564 -5.601 1.00 25.85 357 ASN A O 1
ATOM 2869 N N . THR A 1 358 ? 3.049 -3.550 -3.941 1.00 28.08 358 THR A N 1
ATOM 2870 C CA . THR A 1 358 ? 3.723 -4.816 -4.082 1.00 31.92 358 THR A CA 1
ATOM 2871 C C . THR A 1 358 ? 2.909 -5.579 -5.135 1.00 25.60 358 THR A C 1
ATOM 2872 O O . THR A 1 358 ? 1.686 -5.534 -5.091 1.00 30.43 358 THR A O 1
ATOM 2876 N N . PRO A 1 359 ? 3.570 -6.196 -6.132 1.00 24.46 359 PRO A N 1
ATOM 2877 C CA . PRO A 1 359 ? 2.736 -7.055 -7.017 1.00 24.65 359 PRO A CA 1
ATOM 2878 C C . PRO A 1 359 ? 1.929 -8.078 -6.212 1.00 22.97 359 PRO A C 1
ATOM 2879 O O . PRO A 1 359 ? 2.419 -8.591 -5.231 1.00 23.77 359 PRO A O 1
ATOM 2883 N N . THR A 1 360 ? 0.707 -8.370 -6.651 1.00 20.39 360 THR A N 1
ATOM 2884 C CA . THR A 1 360 ? -0.177 -9.276 -5.916 1.00 23.15 360 THR A CA 1
ATOM 2885 C C . THR A 1 360 ? 0.311 -10.712 -5.966 1.00 19.64 360 THR A C 1
ATOM 2886 O O . THR A 1 360 ? 0.035 -11.458 -5.049 1.00 19.12 360 THR A O 1
ATOM 2890 N N . LYS A 1 361 ? 1.023 -11.041 -7.038 1.00 17.10 361 LYS A N 1
ATOM 2891 C CA . LYS A 1 361 ? 1.649 -12.344 -7.224 1.00 16.20 361 LYS A CA 1
ATOM 2892 C C . LYS A 1 361 ? 3.069 -12.165 -7.745 1.00 20.38 361 LYS A C 1
ATOM 2893 O O . LYS A 1 361 ? 3.433 -11.109 -8.235 1.00 21.41 361 LYS A O 1
ATOM 2899 N N . SER A 1 362 ? 3.871 -13.215 -7.619 1.00 19.31 362 SER A N 1
ATOM 2900 C CA . SER A 1 362 ? 5.240 -13.198 -8.112 1.00 24.41 362 SER A CA 1
ATOM 2901 C C . SER A 1 362 ? 5.243 -13.479 -9.608 1.00 24.94 362 SER A C 1
ATOM 2902 O O . SER A 1 362 ? 4.944 -14.590 -10.026 1.00 27.29 362 SER A O 1
ATOM 2905 N N . PHE A 1 363 ? 5.552 -12.477 -10.418 1.00 31.51 363 PHE A N 1
ATOM 2906 C CA . PHE A 1 363 ? 5.600 -12.690 -11.858 1.00 35.66 363 PHE A CA 1
ATOM 2907 C C . PHE A 1 363 ? 6.749 -11.933 -12.512 1.00 40.01 363 PHE A C 1
ATOM 2908 O O . PHE A 1 363 ? 7.039 -12.126 -13.694 1.00 52.62 363 PHE A O 1
#

Organism: Listeria monocytogenes serovar 1/2a (strain ATCC BAA-679 / EGD-e) (NCBI:txid169963)

Foldseek 3Di:
DDFDADEDAPQFWDFFQADLDQFWTWTWGDDPQKIWTWIAGRHPGDIDTQDMDSFAWDDWDAFLVSFWIDTWTAPDQAKIKAIAGRVHNDGPFMDIDGPFDWDKAAANAQRLKMIWTADPVPGIFDWIASRNVRDIGGFPDQAPLWYAQHPFKMKHFDCPDPLDPWGFIWMAGRVDPVRTDTDGGTWNWADEAQKIWTWHDDDLQWIWIWIFRNGRTQAIDIAGWEAEPSGTDAFEWARHDYQAWTWTWGAPGHYYDAAFGTWIWTANSNVGDIDTQGHGHGAYWYDDPDAQWIQTHPRSQFIARSVNSHGGHYDHPPDDD

Secondary structure (DSSP, 8-state):
-----EE--TTTEEEEEEEEETTEEEEEEEETTEEEEEEEETTT--EEEEEEESSEEEEEEE-TTSSEEEEEEESSSS-B--EEETTT--EEE---B----EE----SSSTTB--EEEETTTEEEEEEEETTTTEEEE---S-S-EEE-SSSEEEEEE-SSTT-S--EEEEEETTEEEEEEEEE----EEEETTEEEEEEESSTTEEEEEEE----EEEEEEEEPEEETTEEE---B-SS-BTTBEEEEEESS-EE-----EEEEEEETTTTEEEEEE------EEE-SSSSEEEESTT--EEEETTT---BSEEPPSS--